Protein AF-A0A9D5H9V1-F1 (afdb_monomer)

Mean predicted aligned error: 14.22 Å

Foldseek 3Di:
DDCPVVVVPLAKDKDWDFQVADQDPVQKDADDCPVRVVVNVVVVVVCVVQQKDWQDEDFASFFAWPLDAARPIMTGNGTTMIIHPSNCVVQVDKHKYFFFPLPHRGTDIDIDRDDPDDDDDDDDDDQPCCVVDPVLVVQLVVLLPDDDPDDPVVSVVSSVVSSSVSVVVCCVPPVVVLVVVLVVLRVVLRVLVNVCVPDHGDPVSSVVNVVSSVVNVVSLVVVLCSLCVSLVNPDPPDDPSPSVVSVVSNVVVVVVPDPQWDQDPVRDIDRDPVVVVVSVVVVVVCVVPVDPPPPPVPPD

Radius of gyration: 27.94 Å; Cα contacts (8 Å, |Δi|>4): 315; chains: 1; bounding box: 57×56×87 Å

Organism: NCBI:txid325984

Structure (mmCIF, N/CA/C/O backbone):
data_AF-A0A9D5H9V1-F1
#
_entry.id   AF-A0A9D5H9V1-F1
#
loop_
_atom_site.group_PDB
_atom_site.id
_atom_site.type_symbol
_atom_site.label_atom_id
_atom_site.label_alt_id
_atom_site.label_comp_id
_atom_site.label_asym_id
_atom_site.label_entity_id
_atom_site.label_seq_id
_atom_site.pdbx_PDB_ins_code
_atom_site.Cartn_x
_atom_site.Cartn_y
_atom_site.Cartn_z
_atom_site.occupancy
_atom_site.B_iso_or_equiv
_atom_site.auth_seq_id
_atom_site.auth_comp_id
_atom_site.auth_asym_id
_atom_site.auth_atom_id
_atom_site.pdbx_PDB_model_num
ATOM 1 N N . MET A 1 1 ? -20.429 -16.191 10.089 1.00 57.22 1 MET A N 1
ATOM 2 C CA . MET A 1 1 ? -19.607 -16.980 9.150 1.00 57.22 1 MET A CA 1
ATOM 3 C C . MET A 1 1 ? -19.329 -18.294 9.842 1.00 57.22 1 MET A C 1
ATOM 5 O O . MET A 1 1 ? -18.869 -18.244 10.973 1.00 57.22 1 MET A O 1
ATOM 9 N N . ASP A 1 2 ? -19.684 -19.421 9.234 1.00 68.50 2 ASP A N 1
ATOM 10 C CA . ASP A 1 2 ? -19.394 -20.733 9.814 1.00 68.50 2 ASP A CA 1
ATOM 11 C C . ASP A 1 2 ? -17.975 -21.151 9.409 1.00 68.50 2 ASP A C 1
ATOM 13 O O . ASP A 1 2 ? -17.687 -21.329 8.223 1.00 68.50 2 ASP A O 1
ATOM 17 N N . LEU A 1 3 ? -17.071 -21.204 10.386 1.00 72.56 3 LEU A N 1
ATOM 18 C CA . LEU A 1 3 ? -15.664 -21.545 10.178 1.00 72.56 3 LEU A CA 1
ATOM 19 C C . LEU A 1 3 ? -15.374 -23.033 10.397 1.00 72.56 3 LEU A C 1
ATOM 21 O O . LEU A 1 3 ? -14.258 -23.469 10.109 1.00 72.56 3 LEU A O 1
ATOM 25 N N . GLN A 1 4 ? -16.363 -23.827 10.828 1.00 67.44 4 GLN A N 1
ATOM 26 C CA . GLN A 1 4 ? -16.185 -25.255 11.121 1.00 67.44 4 GLN A CA 1
ATOM 27 C C . GLN A 1 4 ? -15.756 -26.061 9.888 1.00 67.44 4 GLN A C 1
ATOM 29 O O . GLN A 1 4 ? -15.081 -27.082 9.994 1.00 67.44 4 GLN A O 1
ATOM 34 N N . ILE A 1 5 ? -16.091 -25.577 8.690 1.00 66.75 5 ILE A N 1
ATOM 35 C CA . ILE A 1 5 ? -15.646 -26.191 7.438 1.00 66.75 5 ILE A CA 1
ATOM 36 C C . ILE A 1 5 ? -14.125 -26.060 7.289 1.00 66.75 5 ILE A C 1
ATOM 38 O O . ILE A 1 5 ? -13.476 -27.009 6.865 1.00 66.75 5 ILE A O 1
ATOM 42 N N . PHE A 1 6 ? -13.531 -24.927 7.669 1.00 67.06 6 PHE A N 1
ATOM 43 C CA . PHE A 1 6 ? -12.096 -24.674 7.493 1.00 67.06 6 PHE A CA 1
ATOM 44 C C . PHE A 1 6 ? -11.230 -25.318 8.576 1.00 67.06 6 PHE A C 1
ATOM 46 O O . PHE A 1 6 ? -10.092 -25.688 8.288 1.00 67.06 6 PHE A O 1
ATOM 53 N N . SER A 1 7 ? -11.759 -25.498 9.790 1.00 63.00 7 SER A N 1
ATOM 54 C CA . SER A 1 7 ? -11.045 -26.195 10.867 1.00 63.00 7 SER A CA 1
ATOM 55 C C . SER A 1 7 ? -10.814 -27.678 10.559 1.00 63.00 7 SER A C 1
ATOM 57 O O . SER A 1 7 ? -9.835 -28.246 11.026 1.00 63.00 7 SER A O 1
ATOM 59 N N . SER A 1 8 ? -11.647 -28.290 9.710 1.00 65.12 8 SER A N 1
ATOM 60 C CA . SER A 1 8 ? -11.493 -29.695 9.307 1.00 65.12 8 SER A CA 1
ATOM 61 C C . SER A 1 8 ? -10.279 -29.982 8.410 1.00 65.12 8 SER A C 1
ATOM 63 O O . SER A 1 8 ? -9.899 -31.140 8.257 1.00 65.12 8 SER A O 1
ATOM 65 N N . PHE A 1 9 ? -9.668 -28.955 7.809 1.00 66.31 9 PHE A N 1
ATOM 66 C CA . PHE A 1 9 ? -8.628 -29.141 6.793 1.00 66.31 9 PHE A CA 1
ATOM 67 C C . PHE A 1 9 ? -7.188 -29.001 7.314 1.00 66.31 9 PHE A C 1
ATOM 69 O O . PHE A 1 9 ? -6.275 -29.211 6.523 1.00 66.31 9 PHE A O 1
ATOM 76 N N . GLU A 1 10 ? -6.959 -28.640 8.587 1.00 78.38 10 GLU A N 1
ATOM 77 C CA . GLU A 1 10 ? -5.612 -28.378 9.158 1.00 78.38 10 GLU A CA 1
ATOM 78 C C . GLU A 1 10 ? -4.717 -27.495 8.252 1.00 78.38 10 GLU A C 1
ATOM 80 O O . GLU A 1 10 ? -3.489 -27.602 8.219 1.00 78.38 10 GLU A O 1
ATOM 85 N N . LEU A 1 11 ? -5.330 -26.615 7.452 1.00 87.75 11 LEU A N 1
ATOM 86 C CA . LEU A 1 11 ? -4.614 -25.743 6.526 1.00 87.75 11 LEU A CA 1
ATOM 87 C C . LEU A 1 11 ? -4.356 -24.377 7.172 1.00 87.75 11 LEU A C 1
ATOM 89 O O . LEU A 1 11 ? -5.205 -23.867 7.895 1.00 87.75 11 LEU A O 1
ATOM 93 N N . PRO A 1 12 ? -3.228 -23.720 6.865 1.00 88.50 12 PRO A N 1
ATOM 94 C CA . PRO A 1 12 ? -2.974 -22.350 7.296 1.00 88.50 12 PRO A CA 1
ATOM 95 C C . PRO A 1 12 ? -3.877 -21.370 6.543 1.00 88.50 12 PRO A C 1
ATOM 97 O O . PRO A 1 12 ? -3.832 -21.308 5.308 1.00 88.50 12 PRO A O 1
ATOM 100 N N . TRP A 1 13 ? -4.646 -20.560 7.269 1.00 90.12 13 TRP A N 1
ATOM 101 C CA . TRP A 1 13 ? -5.566 -19.583 6.694 1.00 90.12 13 TRP A CA 1
ATOM 102 C C . TRP A 1 13 ? -5.646 -18.286 7.507 1.00 90.12 13 TRP A C 1
ATOM 104 O O . TRP A 1 13 ? -5.249 -18.209 8.667 1.00 90.12 13 TRP A O 1
ATOM 114 N N . VAL A 1 14 ? -6.152 -17.237 6.854 1.00 92.44 14 VAL A N 1
ATOM 115 C CA . VAL A 1 14 ? -6.457 -15.948 7.483 1.00 92.44 14 VAL A CA 1
ATOM 116 C C . VAL A 1 14 ? -7.848 -15.469 7.082 1.00 92.44 14 VAL A C 1
ATOM 118 O O . VAL A 1 14 ? -8.293 -15.725 5.963 1.00 92.44 14 VAL A O 1
ATOM 121 N N . ILE A 1 15 ? -8.504 -14.726 7.970 1.00 93.12 15 ILE A N 1
ATOM 122 C CA . ILE A 1 15 ? -9.679 -13.904 7.677 1.00 93.12 15 ILE A CA 1
ATOM 123 C C . ILE A 1 15 ? -9.231 -12.451 7.753 1.00 93.12 15 ILE A C 1
ATOM 125 O O . ILE A 1 15 ? -8.688 -12.012 8.764 1.00 93.12 15 ILE A O 1
ATOM 129 N N . LEU A 1 16 ? -9.448 -11.710 6.674 1.00 93.12 16 LEU A N 1
ATOM 130 C CA . LEU A 1 16 ? -9.063 -10.310 6.553 1.00 93.12 16 LEU A CA 1
ATOM 131 C C . LEU A 1 16 ? -10.270 -9.506 6.092 1.00 93.12 16 LEU A C 1
ATOM 133 O O . LEU A 1 16 ? -10.872 -9.842 5.072 1.00 93.12 16 LEU A O 1
ATOM 137 N N . GLY A 1 17 ? -10.584 -8.430 6.808 1.00 93.56 17 GLY A N 1
ATOM 138 C CA . GLY A 1 17 ? -11.624 -7.491 6.397 1.00 93.56 17 GLY A CA 1
ATOM 139 C C . GLY A 1 17 ? -12.237 -6.728 7.560 1.00 93.56 17 GLY A C 1
ATOM 140 O O . GLY A 1 17 ? -11.697 -6.738 8.667 1.00 93.56 17 GLY A O 1
ATOM 141 N N . ASP A 1 18 ? -13.371 -6.096 7.270 1.00 95.31 18 ASP A N 1
ATOM 142 C CA . ASP A 1 18 ? -14.194 -5.339 8.208 1.00 95.31 18 ASP A CA 1
ATOM 143 C C . ASP A 1 18 ? -15.116 -6.271 9.009 1.00 95.31 18 ASP A C 1
ATOM 145 O O . ASP A 1 18 ? -15.997 -6.934 8.454 1.00 95.31 18 ASP A O 1
ATOM 149 N N . PHE A 1 19 ? -14.932 -6.304 10.329 1.00 93.88 19 PHE A N 1
ATOM 150 C CA . PHE A 1 19 ? -15.774 -7.078 11.244 1.00 93.88 19 PHE A CA 1
ATOM 151 C C . PHE A 1 19 ? -16.889 -6.241 11.879 1.00 93.88 19 PHE A C 1
ATOM 153 O O . PHE A 1 19 ? -17.741 -6.792 12.578 1.00 93.88 19 PHE A O 1
ATOM 160 N N . ASN A 1 20 ? -16.890 -4.919 11.675 1.00 93.62 20 ASN A N 1
ATOM 161 C CA . ASN A 1 20 ? -17.789 -3.972 12.338 1.00 93.62 20 ASN A CA 1
ATOM 162 C C . ASN A 1 20 ? -17.839 -4.146 13.873 1.00 93.62 20 ASN A C 1
ATOM 164 O O . ASN A 1 20 ? -18.871 -3.915 14.518 1.00 93.62 20 ASN A O 1
ATOM 168 N N . ALA A 1 21 ? -16.715 -4.570 14.460 1.00 92.94 21 ALA A N 1
ATOM 169 C CA . ALA A 1 21 ? -16.561 -4.855 15.879 1.00 92.94 21 ALA A CA 1
ATOM 170 C C . ALA A 1 21 ? -15.142 -4.519 16.364 1.00 92.94 21 ALA A C 1
ATOM 172 O O . ALA A 1 21 ? -14.155 -4.724 15.653 1.00 92.94 21 ALA A O 1
ATOM 173 N N . ILE A 1 22 ? -15.066 -4.042 17.606 1.00 93.81 22 ILE A N 1
ATOM 174 C CA . ILE A 1 22 ? -13.822 -3.767 18.336 1.00 93.81 22 ILE A CA 1
ATOM 175 C C . ILE A 1 22 ? -13.643 -4.796 19.455 1.00 93.81 22 ILE A C 1
ATOM 177 O O . ILE A 1 22 ? -14.637 -5.305 19.975 1.00 93.81 22 ILE A O 1
ATOM 181 N N . LEU A 1 23 ? -12.410 -5.101 19.849 1.00 91.00 23 LEU A N 1
ATOM 182 C CA . LEU A 1 23 ? -12.115 -6.062 20.920 1.00 91.00 23 LEU A CA 1
ATOM 183 C C . LEU A 1 23 ? -12.214 -5.443 22.309 1.00 91.00 23 LEU A C 1
ATOM 185 O O . LEU A 1 23 ? -12.665 -6.103 23.245 1.00 91.00 23 LEU A O 1
ATOM 189 N N . ASN A 1 24 ? -11.805 -4.186 22.437 1.00 88.00 24 ASN A N 1
ATOM 190 C CA . ASN A 1 24 ? -11.723 -3.464 23.698 1.00 88.00 24 ASN A CA 1
ATOM 191 C C . ASN A 1 24 ? -11.976 -1.965 23.481 1.00 88.00 24 ASN A C 1
ATOM 193 O O . ASN A 1 24 ? -12.216 -1.517 22.357 1.00 88.00 24 ASN A O 1
ATOM 197 N N . CYS A 1 25 ? -12.000 -1.193 24.567 1.00 89.25 25 CYS A N 1
ATOM 198 C CA . CYS A 1 25 ? -12.296 0.235 24.494 1.00 89.25 25 CYS A CA 1
ATOM 199 C C . CYS A 1 25 ? -11.167 1.059 23.874 1.00 89.25 25 CYS A C 1
ATOM 201 O O . CYS A 1 25 ? -11.447 2.117 23.320 1.00 89.25 25 CYS A O 1
ATOM 203 N N . GLU A 1 26 ? -9.928 0.573 23.920 1.00 89.75 26 GLU A N 1
ATOM 204 C CA . GLU A 1 26 ? -8.752 1.228 23.343 1.00 89.75 26 GLU A CA 1
ATOM 205 C C . GLU A 1 26 ? -8.797 1.252 21.808 1.00 89.75 26 GLU A C 1
ATOM 207 O O . GLU A 1 26 ? -8.220 2.133 21.176 1.00 89.75 26 GLU A O 1
ATOM 212 N N . GLU A 1 27 ? -9.533 0.324 21.194 1.00 92.31 27 GLU A N 1
ATOM 213 C CA . GLU A 1 27 ? -9.789 0.286 19.752 1.00 92.31 27 GLU A CA 1
ATOM 214 C C . GLU A 1 27 ? -10.838 1.317 19.286 1.00 92.31 27 GLU A C 1
ATOM 216 O O . GLU A 1 27 ? -11.254 1.292 18.126 1.00 92.31 27 GLU A O 1
ATOM 221 N N . HIS A 1 28 ? -11.270 2.237 20.155 1.00 92.25 28 HIS A N 1
ATOM 222 C CA . HIS A 1 28 ? -12.249 3.276 19.846 1.00 92.25 28 HIS A CA 1
ATOM 223 C C . HIS A 1 28 ? -11.906 4.625 20.493 1.00 92.25 28 HIS A C 1
ATOM 225 O O . HIS A 1 28 ? -11.527 4.707 21.658 1.00 92.25 28 HIS A O 1
ATOM 231 N N . ARG A 1 29 ? -12.128 5.718 19.753 1.00 89.94 29 ARG A N 1
ATOM 232 C CA . ARG A 1 29 ? -11.950 7.091 20.246 1.00 89.94 29 ARG A CA 1
ATOM 233 C C . ARG A 1 29 ? -13.103 8.001 19.837 1.00 89.94 29 ARG A C 1
ATOM 235 O O . ARG A 1 29 ? -13.531 8.018 18.683 1.00 89.94 29 ARG A O 1
ATOM 242 N N . GLY A 1 30 ? -13.515 8.840 20.788 1.00 85.50 30 GLY A N 1
ATOM 243 C CA . GLY A 1 30 ? -14.613 9.797 20.657 1.00 85.50 30 GLY A CA 1
ATOM 244 C C . GLY A 1 30 ? -15.951 9.184 21.073 1.00 85.50 30 GLY A C 1
ATOM 245 O O . GLY A 1 30 ? -16.250 8.056 20.724 1.00 85.50 30 GLY A O 1
ATOM 246 N N . GLY A 1 31 ? -16.773 9.928 21.816 1.00 81.81 31 GLY A N 1
ATOM 247 C CA . GLY A 1 31 ? -18.038 9.475 22.426 1.00 81.81 31 GLY A CA 1
ATOM 248 C C . GLY A 1 31 ? -18.025 8.095 23.106 1.00 81.81 31 GLY A C 1
ATOM 249 O O . GLY A 1 31 ? -17.008 7.691 23.657 1.00 81.81 31 GLY A O 1
ATOM 250 N N . THR A 1 32 ? -19.176 7.410 23.172 1.00 80.88 32 THR A N 1
ATOM 251 C CA . THR A 1 32 ? -19.397 6.315 24.139 1.00 80.88 32 THR A CA 1
ATOM 252 C C . THR A 1 32 ? -19.074 4.918 23.596 1.00 80.88 32 THR A C 1
ATOM 254 O O . THR A 1 32 ? -19.479 4.548 22.494 1.00 80.88 32 THR A O 1
ATOM 257 N N . PHE A 1 33 ? -18.385 4.114 24.413 1.00 82.19 33 PHE A N 1
ATOM 258 C CA . PHE A 1 33 ? -18.068 2.706 24.130 1.00 82.19 33 PHE A CA 1
ATOM 259 C C . PHE A 1 33 ? -19.290 1.776 24.221 1.00 82.19 33 PHE A C 1
ATOM 261 O O . PHE A 1 33 ? -19.273 0.670 23.685 1.00 82.19 33 PHE A O 1
ATOM 268 N N . ASP A 1 34 ? -20.374 2.203 24.872 1.00 79.19 34 ASP A N 1
ATOM 269 C CA . ASP A 1 34 ? -21.525 1.329 25.136 1.00 79.19 34 ASP A CA 1
ATOM 270 C C . ASP A 1 34 ? -22.182 0.781 23.862 1.00 79.19 34 ASP A C 1
ATOM 272 O O . ASP A 1 34 ? -22.686 -0.340 23.870 1.00 79.19 34 ASP A O 1
ATOM 276 N N . ASN A 1 35 ? -22.061 1.498 22.740 1.00 77.25 35 ASN A N 1
ATOM 277 C CA . ASN A 1 35 ? -22.527 1.033 21.430 1.00 77.25 35 ASN A CA 1
ATOM 278 C C . ASN A 1 35 ? -21.769 -0.204 20.911 1.00 77.25 35 ASN A C 1
ATOM 280 O O . ASN A 1 35 ? -22.283 -0.925 20.055 1.00 77.25 35 ASN A O 1
ATOM 284 N N . TYR A 1 36 ? -20.560 -0.460 21.415 1.00 84.06 36 TYR A N 1
ATOM 285 C CA . TYR A 1 36 ? -19.715 -1.577 21.001 1.00 84.06 36 TYR A CA 1
ATOM 286 C C . TYR A 1 36 ? -19.710 -2.734 21.995 1.00 84.06 36 TYR A C 1
ATOM 288 O O . TYR A 1 36 ? -19.545 -3.873 21.575 1.00 84.06 36 TYR A O 1
ATOM 296 N N . ARG A 1 37 ? -19.961 -2.480 23.285 1.00 86.88 37 ARG A N 1
ATOM 297 C CA . ARG A 1 37 ? -19.793 -3.450 24.383 1.00 86.88 37 ARG A CA 1
ATOM 298 C C . ARG A 1 37 ? -20.362 -4.845 24.093 1.00 86.88 37 ARG A C 1
ATOM 300 O O . ARG A 1 37 ? -19.666 -5.842 24.272 1.00 86.88 37 ARG A O 1
ATOM 307 N N . ALA A 1 38 ? -21.615 -4.926 23.641 1.00 88.50 38 ALA A N 1
ATOM 308 C CA . ALA A 1 38 ? -22.260 -6.209 23.353 1.00 88.50 38 ALA A CA 1
ATOM 309 C C . ALA A 1 38 ? -21.622 -6.926 22.149 1.00 88.50 38 ALA A C 1
ATOM 311 O O . ALA A 1 38 ? -21.348 -8.123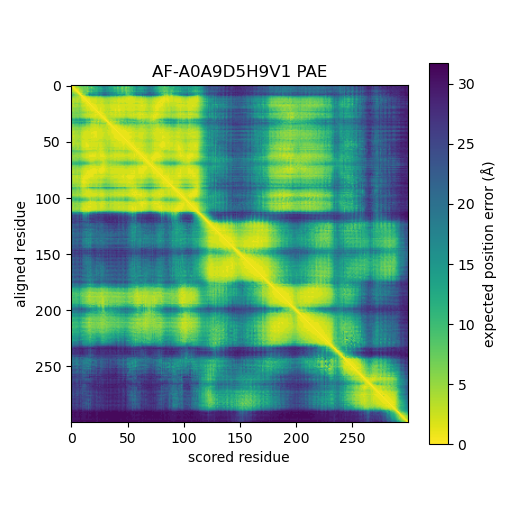 22.219 1.00 88.50 38 ALA A O 1
ATOM 312 N N . LYS A 1 39 ? -21.327 -6.188 21.069 1.00 89.69 39 LYS A N 1
ATOM 313 C CA . LYS A 1 39 ? -20.653 -6.728 19.877 1.00 89.69 39 LYS A CA 1
ATOM 314 C C . LYS A 1 39 ? -19.226 -7.172 20.190 1.00 89.69 39 LYS A C 1
ATOM 316 O O . LYS A 1 39 ? -18.818 -8.229 19.731 1.00 89.69 39 LYS A O 1
ATOM 321 N N . SER A 1 40 ? -18.499 -6.412 21.008 1.00 92.88 40 SER A N 1
ATOM 322 C CA . SER A 1 40 ? -17.149 -6.748 21.462 1.00 92.88 40 SER A CA 1
ATOM 323 C C . SER A 1 40 ? -17.119 -8.062 22.225 1.00 92.88 40 SER A C 1
ATOM 325 O O . SER A 1 40 ? -16.233 -8.877 21.992 1.00 92.88 40 SER A O 1
ATOM 327 N N . LYS A 1 41 ? -18.099 -8.306 23.104 1.00 93.44 41 LYS A N 1
ATOM 328 C CA . LYS A 1 41 ? -18.195 -9.574 23.834 1.00 93.44 41 LYS A CA 1
ATOM 329 C C . LYS A 1 41 ? -18.370 -10.759 22.878 1.00 93.44 41 LYS A C 1
ATOM 331 O O . LYS A 1 41 ? -17.545 -11.665 22.895 1.00 93.44 41 LYS A O 1
ATOM 336 N N . LEU A 1 42 ? -19.378 -10.696 22.005 1.00 94.00 42 LEU A N 1
ATOM 337 C CA . LEU A 1 42 ? -19.646 -11.744 21.011 1.00 94.00 42 LEU A CA 1
ATOM 338 C C . LEU A 1 42 ? -18.453 -11.971 20.078 1.00 94.00 42 LEU A C 1
ATOM 340 O O . LEU A 1 42 ? -18.168 -13.092 19.672 1.00 94.00 42 LEU A O 1
ATOM 344 N N . PHE A 1 43 ? -17.743 -10.900 19.733 1.00 94.88 43 PHE A N 1
ATOM 345 C CA . PHE A 1 43 ? -16.600 -10.992 18.845 1.00 94.88 43 PHE A CA 1
ATOM 346 C C . PHE A 1 43 ? -15.377 -11.632 19.515 1.00 94.88 43 PHE A C 1
ATOM 348 O O . PHE A 1 43 ? -14.711 -12.458 18.894 1.00 94.88 43 PHE A O 1
ATOM 355 N N . ASN A 1 44 ? -15.119 -11.327 20.791 1.00 94.12 44 ASN A N 1
ATOM 356 C CA . ASN A 1 44 ? -14.098 -12.027 21.575 1.00 94.12 44 ASN A CA 1
ATOM 357 C C . ASN A 1 44 ? -14.439 -13.518 21.742 1.00 94.12 44 ASN A C 1
ATOM 359 O O . ASN A 1 44 ? -13.559 -14.360 21.597 1.00 94.12 44 ASN A O 1
ATOM 363 N N . GLU A 1 45 ? -15.706 -13.852 22.007 1.00 95.00 45 GLU A N 1
ATOM 364 C CA . GLU A 1 45 ? -16.178 -15.245 22.078 1.00 95.00 45 GLU A CA 1
ATOM 365 C C . GLU A 1 45 ? -15.921 -15.976 20.753 1.00 95.00 45 GLU A C 1
ATOM 367 O O . GLU A 1 45 ? -15.258 -17.010 20.749 1.00 95.00 45 GLU A O 1
ATOM 372 N N . PHE A 1 46 ? -16.309 -15.379 19.622 1.00 93.00 46 PHE A N 1
ATOM 373 C CA . PHE A 1 46 ? -16.043 -15.921 18.288 1.00 93.00 46 PHE A CA 1
ATOM 374 C C . PHE A 1 46 ? -14.549 -16.177 18.028 1.00 93.00 46 PHE A C 1
ATOM 376 O O . PHE A 1 46 ? -14.189 -17.233 17.509 1.00 93.00 46 PHE A O 1
ATOM 383 N N . ILE A 1 47 ? -13.670 -15.235 18.378 1.00 91.38 47 ILE A N 1
ATOM 384 C CA . ILE A 1 47 ? -12.217 -15.395 18.202 1.00 91.38 47 ILE A CA 1
ATOM 385 C C . ILE A 1 47 ? -11.693 -16.563 19.039 1.00 91.38 47 ILE A C 1
ATOM 387 O O . ILE A 1 47 ? -10.940 -17.392 18.526 1.00 91.38 47 ILE A O 1
ATOM 391 N N . ASN A 1 48 ? -12.122 -16.652 20.298 1.00 89.75 48 ASN A N 1
ATOM 392 C CA . ASN A 1 48 ? -11.673 -17.684 21.226 1.00 89.75 48 ASN A CA 1
ATOM 393 C C . ASN A 1 48 ? -12.168 -19.079 20.821 1.00 89.75 48 ASN A C 1
ATOM 395 O O . ASN A 1 48 ? -11.379 -20.020 20.784 1.00 89.75 48 ASN A O 1
ATOM 399 N N . GLU A 1 49 ? -13.449 -19.212 20.470 1.00 91.19 49 GLU A N 1
ATOM 400 C CA . GLU A 1 49 ? -14.052 -20.482 20.041 1.00 91.19 49 GLU A CA 1
ATOM 401 C C . GLU A 1 49 ? -13.385 -21.046 18.782 1.00 91.19 49 GLU A C 1
ATOM 403 O O . GLU A 1 49 ? -13.248 -22.259 18.638 1.00 91.19 49 GLU A O 1
ATOM 408 N N . ASN A 1 50 ? -12.930 -20.165 17.889 1.00 87.94 50 ASN A N 1
ATOM 409 C CA . ASN A 1 50 ? -12.278 -20.542 16.637 1.00 87.94 50 ASN A CA 1
ATOM 410 C C . ASN A 1 50 ? -10.741 -20.542 16.726 1.00 87.94 50 ASN A C 1
ATOM 412 O O . ASN A 1 50 ? -10.085 -20.728 15.703 1.00 87.94 50 ASN A O 1
ATOM 416 N N . GLN A 1 51 ? -10.171 -20.343 17.924 1.00 87.94 51 GLN A N 1
ATOM 417 C CA . GLN A 1 51 ? -8.723 -20.317 18.184 1.00 87.94 51 GLN A CA 1
ATOM 418 C C . GLN A 1 51 ? -7.964 -19.382 17.231 1.00 87.94 51 GLN A C 1
ATOM 420 O O . GLN A 1 51 ? -6.941 -19.738 16.639 1.00 87.94 51 GLN A O 1
ATOM 425 N N . LEU A 1 52 ? -8.507 -18.178 17.055 1.00 90.31 52 LEU A N 1
ATOM 426 C CA . LEU A 1 52 ? -7.957 -17.180 16.153 1.00 90.31 52 LEU A CA 1
ATOM 427 C C . LEU A 1 52 ? -7.062 -16.198 16.884 1.00 90.31 52 LEU A C 1
ATOM 429 O O . LEU A 1 52 ? -7.310 -15.807 18.021 1.00 90.31 52 LEU A O 1
ATOM 433 N N . PHE A 1 53 ? -6.045 -15.742 16.171 1.00 87.50 53 PHE A N 1
ATOM 434 C CA . PHE A 1 53 ? -5.088 -14.771 16.664 1.00 87.50 53 PHE A CA 1
ATOM 435 C C . PHE A 1 53 ? -5.118 -13.532 15.774 1.00 87.50 53 PHE A C 1
ATOM 437 O O . PHE A 1 53 ? -5.024 -13.636 14.549 1.00 87.50 53 PHE A O 1
ATOM 444 N N . ASP A 1 54 ? -5.238 -12.353 16.386 1.00 90.44 54 ASP A N 1
ATOM 445 C CA . ASP A 1 54 ? -5.036 -11.079 15.692 1.00 90.44 54 ASP A CA 1
ATOM 446 C C . ASP A 1 54 ? -3.548 -10.943 15.342 1.00 90.44 54 ASP A C 1
ATOM 448 O O . ASP A 1 54 ? -2.683 -11.030 16.214 1.00 90.44 54 ASP A O 1
ATOM 452 N N . LEU A 1 55 ? -3.244 -10.738 14.058 1.00 88.56 55 LEU A N 1
ATOM 453 C CA . LEU A 1 55 ? -1.868 -10.600 13.567 1.00 88.56 55 LEU A CA 1
ATOM 454 C C . LEU A 1 55 ? -1.213 -9.257 13.935 1.00 88.56 55 LEU A C 1
ATOM 456 O O . LEU A 1 55 ? -0.098 -8.969 13.493 1.00 88.56 55 LEU A O 1
ATOM 460 N N . GLY A 1 56 ? -1.900 -8.412 14.705 1.00 86.00 56 GLY A N 1
ATOM 461 C CA . GLY A 1 56 ? -1.440 -7.074 15.044 1.00 86.00 56 GLY A CA 1
ATOM 462 C C . GLY A 1 56 ? -1.372 -6.180 13.810 1.00 86.00 56 GLY A C 1
ATOM 463 O O . GLY A 1 56 ? -1.974 -6.469 12.773 1.00 86.00 56 GLY A O 1
ATOM 464 N N . PHE A 1 57 ? -0.663 -5.058 13.915 1.00 88.06 57 PHE A N 1
ATOM 465 C CA . PHE A 1 57 ? -0.542 -4.096 12.822 1.00 88.06 57 PHE A CA 1
ATOM 466 C C . PHE A 1 57 ? 0.652 -3.152 12.987 1.00 88.06 57 PHE A C 1
ATOM 468 O O . PHE A 1 57 ? 1.165 -2.932 14.081 1.00 88.06 57 PHE A O 1
ATOM 475 N N . LEU A 1 58 ? 1.050 -2.554 11.866 1.00 79.56 58 LEU A N 1
ATOM 476 C CA . LEU A 1 58 ? 1.936 -1.402 11.762 1.00 79.56 58 LEU A CA 1
ATOM 477 C C . LEU A 1 58 ? 1.129 -0.201 11.258 1.00 79.56 58 LEU A C 1
ATOM 479 O O . LEU A 1 58 ? 0.387 -0.332 10.284 1.00 79.56 58 LEU A O 1
ATOM 483 N N . GLY A 1 59 ? 1.324 0.971 11.859 1.00 80.50 59 GLY A N 1
ATOM 484 C CA . GLY A 1 59 ? 0.639 2.207 11.468 1.00 80.50 59 GLY A CA 1
ATOM 485 C C . GLY A 1 59 ? -0.343 2.697 12.530 1.00 80.50 59 GLY A C 1
ATOM 486 O O . GLY A 1 59 ? -0.146 2.461 13.721 1.00 80.50 59 GLY A O 1
ATOM 487 N N . THR A 1 60 ? -1.375 3.417 12.095 1.00 83.88 60 THR A N 1
ATOM 488 C CA . THR A 1 60 ? -2.385 4.004 12.984 1.00 83.88 60 THR A CA 1
ATOM 489 C C . THR A 1 60 ? -3.220 2.911 13.665 1.00 83.88 60 THR A C 1
ATOM 491 O O . THR A 1 60 ? -3.536 1.906 13.032 1.00 83.88 60 THR A O 1
ATOM 494 N N . PRO A 1 61 ? -3.617 3.068 14.942 1.00 89.00 61 PRO A N 1
ATOM 495 C CA . PRO A 1 61 ? -4.393 2.044 15.648 1.00 89.00 61 PRO A CA 1
ATOM 496 C C . PRO A 1 61 ? -5.841 1.922 15.172 1.00 89.00 61 PRO A C 1
ATOM 498 O O . PRO A 1 61 ? -6.489 0.918 15.445 1.00 89.00 61 PRO A O 1
ATOM 501 N N . TYR A 1 62 ? -6.341 2.909 14.431 1.00 93.38 62 TYR A N 1
ATOM 502 C CA . TYR A 1 62 ? -7.708 2.944 13.929 1.00 93.38 62 TYR A CA 1
ATOM 503 C C . TYR A 1 62 ? -7.728 2.707 12.425 1.00 93.38 62 TYR A C 1
ATOM 505 O O . TYR A 1 62 ? -6.933 3.282 11.681 1.00 93.38 62 TYR A O 1
ATOM 513 N N . THR A 1 63 ? -8.674 1.887 11.986 1.00 94.44 63 THR A N 1
ATOM 514 C CA . THR A 1 63 ? -8.900 1.574 10.573 1.00 94.44 63 THR A CA 1
ATOM 515 C C . THR A 1 63 ? -10.130 2.271 10.023 1.00 94.44 63 THR A C 1
ATOM 517 O O . THR A 1 63 ? -10.320 2.269 8.821 1.00 94.44 63 THR A O 1
ATOM 520 N N . TRP A 1 64 ? -10.935 2.922 10.860 1.00 95.44 64 TRP A N 1
ATOM 521 C CA . TRP A 1 64 ? -12.120 3.653 10.439 1.00 95.44 64 TRP A CA 1
ATOM 522 C C . TRP A 1 64 ? -12.220 5.031 11.099 1.00 95.44 64 TRP A C 1
ATOM 524 O O . TRP A 1 64 ? -11.864 5.201 12.269 1.00 95.44 64 TRP A O 1
ATOM 534 N N . CYS A 1 65 ? -12.745 6.007 10.353 1.00 91.94 65 CYS A N 1
ATOM 535 C CA . CYS A 1 65 ? -13.088 7.338 10.846 1.00 91.94 65 CYS A CA 1
ATOM 536 C C . CYS A 1 65 ? -14.354 7.867 10.173 1.00 91.94 65 CYS A C 1
ATOM 538 O O . CYS A 1 65 ? -14.416 7.949 8.948 1.00 91.94 65 CYS A O 1
ATOM 540 N N . ASN A 1 66 ? -15.305 8.378 10.956 1.00 91.62 66 ASN A N 1
ATOM 541 C CA . ASN A 1 66 ? -16.538 8.968 10.418 1.00 91.62 66 ASN A CA 1
ATOM 542 C C . ASN A 1 66 ? -16.347 10.294 9.648 1.00 91.62 66 ASN A C 1
ATOM 544 O O . ASN A 1 66 ? -17.329 10.857 9.167 1.00 91.62 66 ASN A O 1
ATOM 548 N N . ASN A 1 67 ? -15.118 10.819 9.563 1.00 88.12 67 ASN A N 1
ATOM 549 C CA . ASN A 1 67 ? -14.755 12.075 8.891 1.00 88.12 67 ASN A CA 1
ATOM 550 C C . ASN A 1 67 ? -15.496 13.329 9.381 1.00 88.12 67 ASN A C 1
ATOM 552 O O . ASN A 1 67 ? -15.478 14.356 8.703 1.00 88.12 67 ASN A O 1
ATOM 556 N N . GLN A 1 68 ? -16.133 13.268 10.550 1.00 86.88 68 GLN A N 1
ATOM 557 C CA . GLN A 1 68 ? -16.749 14.440 11.162 1.00 86.88 68 GLN A CA 1
ATOM 558 C C . GLN A 1 68 ? -15.674 15.355 11.765 1.00 86.88 68 GLN A C 1
ATOM 560 O O . GLN A 1 68 ? -14.540 14.939 12.019 1.00 86.88 68 GLN A O 1
ATOM 565 N N . LEU A 1 69 ? -16.036 16.616 11.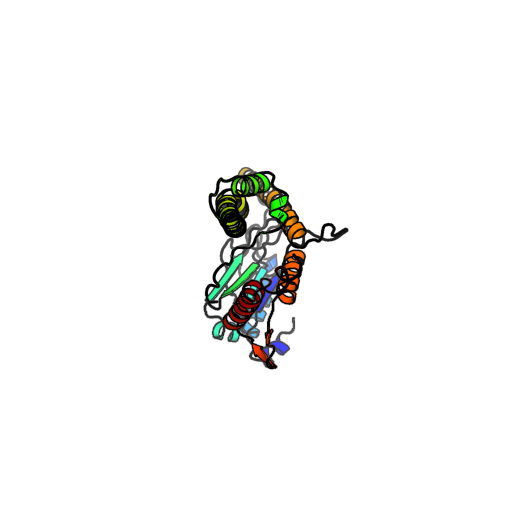993 1.00 82.75 69 LEU A N 1
ATOM 566 C CA . LEU A 1 69 ? -15.156 17.614 12.601 1.00 82.75 69 LEU A CA 1
ATOM 567 C C . LEU A 1 69 ? -15.386 17.707 14.116 1.00 82.75 69 LEU A C 1
ATOM 569 O O . LEU A 1 69 ? -16.456 17.359 14.626 1.00 82.75 69 LEU A O 1
ATOM 573 N N . GLY A 1 70 ? -14.384 18.204 14.840 1.00 79.94 70 GLY A N 1
ATOM 574 C CA . GLY A 1 70 ? -14.490 18.505 16.265 1.00 79.94 70 GLY A CA 1
ATOM 575 C C . GLY A 1 70 ? -14.825 17.291 17.128 1.00 79.94 70 GLY A C 1
ATOM 576 O O . GLY A 1 70 ? -14.412 16.162 16.865 1.00 79.94 70 GLY A O 1
ATOM 577 N N . LEU A 1 71 ? -15.627 17.533 18.166 1.00 82.75 71 LEU A N 1
ATOM 578 C CA . LEU A 1 71 ? -16.053 16.520 19.139 1.00 82.75 71 LEU A CA 1
ATOM 579 C C . LEU A 1 71 ? -16.953 15.424 18.539 1.00 82.75 71 LEU A C 1
ATOM 581 O O . LEU A 1 71 ? -17.141 14.373 19.153 1.00 82.75 71 LEU A O 1
ATOM 585 N N . ALA A 1 72 ? -17.509 15.646 17.343 1.00 86.38 72 ALA A N 1
ATOM 586 C CA . ALA A 1 72 ? -18.293 14.644 16.629 1.00 86.38 72 ALA A CA 1
ATOM 587 C C . ALA A 1 72 ? -17.415 13.607 15.907 1.00 86.38 72 ALA A C 1
ATOM 589 O O . ALA A 1 72 ? -17.937 12.586 15.446 1.00 86.38 72 ALA A O 1
ATOM 590 N N . ARG A 1 73 ? -16.097 13.838 15.805 1.00 87.81 73 ARG A N 1
ATOM 591 C CA . ARG A 1 73 ? -15.168 12.912 15.156 1.00 87.81 73 ARG A CA 1
ATOM 592 C C . ARG A 1 73 ? -15.015 11.628 15.963 1.00 87.81 73 ARG A C 1
ATOM 594 O O . ARG A 1 73 ? -14.825 11.653 17.179 1.00 87.81 73 ARG A O 1
ATOM 601 N N . ARG A 1 74 ? -15.108 10.497 15.269 1.00 90.31 74 ARG A N 1
ATOM 602 C CA . ARG A 1 74 ? -15.032 9.155 15.852 1.00 90.31 74 ARG A CA 1
ATOM 603 C C . ARG A 1 74 ? -14.040 8.310 15.087 1.00 90.31 74 ARG A C 1
ATOM 605 O O . ARG A 1 74 ? -14.036 8.349 13.859 1.00 90.31 74 ARG A O 1
ATOM 612 N N . TRP A 1 75 ? -13.279 7.518 15.827 1.00 93.06 75 TRP A N 1
ATOM 613 C CA . TRP A 1 75 ? -12.326 6.559 15.290 1.00 93.06 75 TRP A CA 1
ATOM 614 C C . TRP A 1 75 ? -12.588 5.182 15.878 1.00 93.06 75 TRP A C 1
ATOM 616 O O . TRP A 1 75 ? -12.946 5.069 17.053 1.00 93.06 75 TRP A O 1
ATOM 626 N N . ALA A 1 76 ? -12.404 4.144 15.071 1.00 94.75 76 ALA A N 1
ATOM 627 C CA . ALA A 1 76 ? -12.499 2.765 15.526 1.00 94.75 76 ALA A CA 1
ATOM 628 C C . ALA A 1 76 ? -11.562 1.850 14.728 1.00 94.75 76 ALA A C 1
ATOM 630 O O . ALA A 1 76 ? -11.224 2.143 13.580 1.00 94.75 76 ALA A O 1
ATOM 631 N N . ARG A 1 77 ? -11.148 0.729 15.320 1.00 95.19 77 ARG A N 1
ATOM 632 C CA . ARG A 1 77 ? -10.471 -0.365 14.611 1.00 95.19 77 ARG A CA 1
ATOM 633 C C . ARG A 1 77 ? -11.485 -1.444 14.230 1.00 95.19 77 ARG A C 1
ATOM 635 O O . ARG A 1 77 ? -11.762 -2.344 15.016 1.00 95.19 77 ARG A O 1
ATOM 642 N N . LEU A 1 78 ? -12.065 -1.330 13.039 1.00 95.69 78 LEU A N 1
ATOM 643 C CA . LEU A 1 78 ? -13.110 -2.244 12.555 1.00 95.69 78 LEU A CA 1
ATOM 644 C C . LEU A 1 78 ? -12.542 -3.347 11.653 1.00 95.69 78 LEU A C 1
ATOM 646 O O . LEU A 1 78 ? -12.957 -4.504 11.735 1.00 95.69 78 LEU A O 1
ATOM 650 N N . ASP A 1 79 ? -11.539 -2.998 10.851 1.00 96.75 79 ASP A N 1
ATOM 651 C CA . ASP A 1 79 ? -10.807 -3.927 9.996 1.00 96.75 79 ASP A CA 1
ATOM 652 C C . ASP A 1 79 ? -9.651 -4.620 10.732 1.00 96.75 79 ASP A C 1
ATOM 654 O O . ASP A 1 79 ? -8.862 -3.961 11.419 1.00 96.75 79 ASP A O 1
ATOM 658 N N . ARG A 1 80 ? -9.496 -5.940 10.548 1.00 94.31 80 ARG A N 1
ATOM 659 C CA . ARG A 1 80 ? -8.353 -6.703 11.089 1.00 94.31 80 ARG A CA 1
ATOM 660 C C . ARG A 1 80 ? -8.006 -7.949 10.278 1.00 94.31 80 ARG A C 1
ATOM 662 O O . ARG A 1 80 ? -8.734 -8.343 9.367 1.00 94.31 80 ARG A O 1
ATOM 669 N N . VAL A 1 81 ? -6.882 -8.566 10.644 1.00 94.06 81 VAL A N 1
ATOM 670 C CA . VAL A 1 81 ? -6.435 -9.859 10.119 1.00 94.06 81 VAL A CA 1
ATOM 671 C C . VAL A 1 81 ? -6.370 -10.862 11.262 1.00 94.06 81 VAL A C 1
ATOM 673 O O . VAL A 1 81 ? -5.585 -10.686 12.192 1.00 94.06 81 VAL A O 1
ATOM 676 N N . LEU A 1 82 ? -7.190 -11.903 11.175 1.00 93.94 82 LEU A N 1
ATOM 677 C CA . LEU A 1 82 ? -7.220 -13.020 12.111 1.00 93.94 82 LEU A CA 1
ATOM 678 C C . LEU A 1 82 ? -6.636 -14.260 11.438 1.00 93.94 82 LEU A C 1
ATOM 680 O O . LEU A 1 82 ? -6.978 -14.544 10.291 1.00 93.94 82 LEU A O 1
ATOM 684 N N . ALA A 1 83 ? -5.784 -15.002 12.132 1.00 91.31 83 ALA A N 1
ATOM 685 C CA . ALA A 1 83 ? -5.160 -16.220 11.624 1.00 91.31 83 ALA A CA 1
ATOM 686 C C . ALA A 1 83 ? -5.406 -17.401 12.560 1.00 91.31 83 ALA A C 1
ATOM 688 O O . ALA A 1 83 ? -5.489 -17.217 13.774 1.00 91.31 83 ALA A O 1
ATOM 689 N N . ASN A 1 84 ? -5.480 -18.606 11.999 1.00 90.25 84 ASN A N 1
ATOM 690 C CA . ASN A 1 84 ? -5.443 -19.832 12.792 1.00 90.25 84 ASN A CA 1
ATOM 691 C C . ASN A 1 84 ? -4.007 -20.201 13.195 1.00 90.25 84 ASN A C 1
ATOM 693 O O . ASN A 1 84 ? -3.028 -19.644 12.692 1.00 90.25 84 ASN A O 1
ATOM 697 N N . ASN A 1 85 ? -3.879 -21.175 14.093 1.00 86.00 85 ASN A N 1
ATOM 698 C CA . ASN A 1 85 ? -2.594 -21.618 14.628 1.00 86.00 85 ASN A CA 1
ATOM 699 C C . ASN A 1 85 ? -1.635 -22.147 13.538 1.00 86.00 85 ASN A C 1
ATOM 701 O O . ASN A 1 85 ? -0.444 -21.829 13.521 1.00 86.00 85 ASN A O 1
ATOM 705 N N . GLU A 1 86 ? -2.164 -22.889 12.565 1.00 87.25 86 GLU A N 1
ATOM 706 C CA . GLU A 1 86 ? -1.421 -23.501 11.458 1.00 87.25 86 GLU A CA 1
ATOM 707 C C . GLU A 1 86 ? -0.714 -22.444 10.598 1.00 87.25 86 GLU A C 1
ATOM 709 O O . GLU A 1 86 ? 0.358 -22.689 10.031 1.00 87.25 86 GLU A O 1
ATOM 714 N N . TRP A 1 87 ? -1.283 -21.239 10.515 1.00 87.19 87 TRP A N 1
ATOM 715 C CA . TRP A 1 87 ? -0.678 -20.129 9.794 1.00 87.19 87 TRP A CA 1
ATOM 716 C C . TRP A 1 87 ? 0.675 -19.723 10.387 1.00 87.19 87 TRP A C 1
ATOM 718 O O . TRP A 1 87 ? 1.636 -19.555 9.632 1.00 87.19 87 TRP A O 1
ATOM 728 N N . PHE A 1 88 ? 0.793 -19.664 11.716 1.00 77.75 88 PHE A N 1
ATOM 729 C CA . PHE A 1 88 ? 2.051 -19.334 12.398 1.00 77.75 88 PHE A CA 1
ATOM 730 C C . PHE A 1 88 ? 3.111 -20.419 12.222 1.00 77.75 88 PHE A C 1
ATOM 732 O O . PHE A 1 88 ? 4.299 -20.112 12.142 1.00 77.75 88 PHE A O 1
ATOM 739 N N . SER A 1 89 ? 2.694 -21.684 12.099 1.00 79.44 89 SER A N 1
ATOM 740 C CA . SER A 1 89 ? 3.618 -22.781 11.791 1.00 79.44 89 SER A CA 1
ATOM 741 C C . SER A 1 89 ? 4.226 -22.656 10.389 1.00 79.44 89 SER A C 1
ATOM 743 O O . SER A 1 89 ? 5.361 -23.076 10.171 1.00 79.44 89 SER A O 1
ATOM 745 N N . LYS A 1 90 ? 3.498 -22.067 9.429 1.00 81.06 90 LYS A N 1
ATOM 746 C CA . LYS A 1 90 ? 3.961 -21.922 8.039 1.00 81.06 90 LYS A CA 1
ATOM 747 C C . LYS A 1 90 ? 4.678 -20.603 7.759 1.00 81.06 90 LYS A C 1
ATOM 749 O O . LYS A 1 90 ? 5.627 -20.581 6.976 1.00 81.06 90 LYS A O 1
ATOM 754 N N . PHE A 1 91 ? 4.220 -19.505 8.352 1.00 78.12 91 PHE A N 1
ATOM 755 C CA . PHE A 1 91 ? 4.709 -18.160 8.064 1.00 78.12 91 PHE A CA 1
ATOM 756 C C . PHE A 1 91 ? 5.372 -17.556 9.303 1.00 78.12 91 PHE A C 1
ATOM 758 O O . PHE A 1 91 ? 4.745 -16.871 10.102 1.00 78.12 91 PHE A O 1
ATOM 765 N N . ASN A 1 92 ? 6.679 -17.778 9.435 1.00 72.25 92 ASN A N 1
ATOM 766 C CA . ASN A 1 92 ? 7.474 -17.270 10.558 1.00 72.25 92 ASN A CA 1
ATOM 767 C C . ASN A 1 92 ? 7.884 -15.792 10.419 1.00 72.25 92 ASN A C 1
ATOM 769 O O . ASN A 1 92 ? 8.429 -15.210 11.350 1.00 72.25 92 ASN A O 1
ATOM 773 N N . THR A 1 93 ? 7.683 -15.186 9.248 1.00 74.19 93 THR A N 1
ATOM 774 C CA . THR A 1 93 ? 7.980 -13.774 8.992 1.00 74.19 93 THR A CA 1
ATOM 775 C C . THR A 1 93 ? 6.840 -13.153 8.208 1.00 74.19 93 THR A C 1
ATOM 777 O O . THR A 1 93 ? 6.572 -13.501 7.053 1.00 74.19 93 THR A O 1
ATOM 780 N N . TYR A 1 94 ? 6.176 -12.198 8.842 1.00 81.69 94 TYR A N 1
ATOM 781 C CA . TYR A 1 94 ? 5.062 -11.477 8.262 1.00 81.69 94 TYR A CA 1
ATOM 782 C C . TYR A 1 94 ? 5.006 -10.050 8.794 1.00 81.69 94 TYR A C 1
ATOM 784 O O . TYR A 1 94 ? 5.605 -9.724 9.816 1.00 81.69 94 TYR A O 1
ATOM 792 N N . TYR A 1 95 ? 4.256 -9.206 8.098 1.00 80.88 95 TYR A N 1
ATOM 793 C CA . TYR A 1 95 ? 3.779 -7.950 8.654 1.00 80.88 95 TYR A CA 1
ATOM 794 C C . TYR A 1 95 ? 2.366 -7.666 8.152 1.00 80.88 95 TYR A C 1
ATOM 796 O O . TYR A 1 95 ? 2.013 -8.007 7.019 1.00 80.88 95 TYR A O 1
ATOM 804 N N . ASN A 1 96 ? 1.577 -7.020 9.001 1.00 84.81 96 ASN A N 1
ATOM 805 C CA . ASN A 1 96 ? 0.301 -6.421 8.644 1.00 84.81 96 ASN A CA 1
ATOM 806 C C . ASN A 1 96 ? 0.432 -4.903 8.800 1.00 84.81 96 ASN A C 1
ATOM 808 O O . ASN A 1 96 ? 0.894 -4.440 9.839 1.00 84.81 96 ASN A O 1
ATOM 812 N N . LYS A 1 97 ? 0.069 -4.122 7.783 1.00 86.94 97 LYS A N 1
ATOM 813 C CA . LYS A 1 97 ? 0.166 -2.656 7.808 1.00 86.94 97 LYS A CA 1
ATOM 814 C C . LYS A 1 97 ? -1.192 -2.024 7.525 1.00 86.94 97 LYS A C 1
ATOM 816 O O . LYS A 1 97 ? -1.834 -2.374 6.539 1.00 86.94 97 LYS A O 1
ATOM 821 N N . HIS A 1 98 ? -1.586 -1.057 8.348 1.00 89.38 98 HIS A N 1
ATOM 822 C CA . HIS A 1 98 ? -2.693 -0.154 8.050 1.00 89.38 98 HIS A CA 1
ATOM 823 C C . HIS A 1 98 ? -2.186 0.924 7.088 1.00 89.38 98 HIS A C 1
ATOM 825 O O . HIS A 1 98 ? -1.224 1.641 7.381 1.00 89.38 98 HIS A O 1
ATOM 831 N N . LEU A 1 99 ? -2.778 0.984 5.900 1.00 88.19 99 LEU A N 1
ATOM 832 C CA . LEU A 1 99 ? -2.461 1.990 4.893 1.00 88.19 99 LEU A CA 1
ATOM 833 C C . LEU A 1 99 ? -3.294 3.258 5.125 1.00 88.19 99 LEU A C 1
ATOM 835 O O . LEU A 1 99 ? -4.388 3.166 5.682 1.00 88.19 99 LEU A O 1
ATOM 839 N N . PRO A 1 100 ? -2.802 4.432 4.692 1.00 86.00 100 PRO A N 1
ATOM 840 C CA . PRO A 1 100 ? -3.503 5.685 4.928 1.00 86.00 100 PRO A CA 1
ATOM 841 C C . PRO A 1 100 ? -4.883 5.717 4.271 1.00 86.00 100 PRO A C 1
ATOM 843 O O . PRO A 1 100 ? -5.117 5.151 3.192 1.00 86.00 100 PRO A O 1
ATOM 846 N N . ARG A 1 101 ? -5.802 6.431 4.917 1.00 89.25 101 ARG A N 1
ATOM 847 C CA . ARG A 1 101 ? -7.232 6.436 4.619 1.00 89.25 101 ARG A CA 1
ATOM 848 C C . ARG A 1 101 ? -7.569 7.448 3.516 1.00 89.25 101 ARG A C 1
ATOM 850 O O . ARG A 1 101 ? -8.283 8.431 3.694 1.00 89.25 101 ARG A O 1
ATOM 857 N N . THR A 1 102 ? -7.008 7.198 2.337 1.00 79.12 102 THR A N 1
ATOM 858 C CA . THR A 1 102 ? -6.929 8.168 1.227 1.00 79.12 102 THR A CA 1
ATOM 859 C C . THR A 1 102 ? -8.193 8.282 0.373 1.00 79.12 102 THR A C 1
ATOM 861 O O . THR A 1 102 ? -8.436 9.334 -0.223 1.00 79.12 102 THR A O 1
ATOM 864 N N . ALA A 1 103 ? -9.002 7.220 0.306 1.00 78.19 103 ALA A N 1
ATOM 865 C CA . ALA A 1 103 ? -10.144 7.125 -0.612 1.00 78.19 103 ALA A CA 1
ATOM 866 C C . ALA A 1 103 ? -11.456 6.632 0.030 1.00 78.19 103 ALA A C 1
ATOM 868 O O . ALA A 1 103 ? -12.487 6.636 -0.639 1.00 78.19 103 ALA A O 1
ATOM 869 N N . SER A 1 104 ? -11.436 6.227 1.302 1.00 88.31 104 SER A N 1
ATOM 870 C CA . SER A 1 104 ? -12.608 5.752 2.051 1.00 88.31 104 SER A CA 1
ATOM 871 C C . SER A 1 104 ? -12.617 6.364 3.450 1.00 88.31 104 SER A C 1
ATOM 873 O O . SER A 1 104 ? -11.688 7.048 3.864 1.00 88.31 104 SER A O 1
ATOM 875 N N . ASP A 1 105 ? -13.667 6.117 4.209 1.00 89.94 105 ASP A N 1
ATOM 876 C CA . ASP A 1 105 ? -13.684 6.179 5.671 1.00 89.94 105 ASP A CA 1
ATOM 877 C C . ASP A 1 105 ? -13.017 4.966 6.349 1.00 89.94 105 ASP A C 1
ATOM 879 O O . ASP A 1 105 ? -12.828 5.006 7.561 1.00 89.94 105 ASP A O 1
ATOM 883 N N . HIS A 1 106 ? -12.577 3.964 5.577 1.00 94.31 106 HIS A N 1
ATOM 884 C CA . HIS A 1 106 ? -11.773 2.822 6.021 1.00 94.31 106 HIS A CA 1
ATOM 885 C C . HIS A 1 106 ? -10.331 2.848 5.476 1.00 94.31 106 HIS A C 1
ATOM 887 O O . HIS A 1 106 ? -10.076 3.242 4.333 1.00 94.31 106 HIS A O 1
ATOM 893 N N . SER A 1 107 ? -9.387 2.392 6.293 1.00 91.25 107 SER A N 1
ATOM 894 C CA . SER A 1 107 ? -7.974 2.202 5.979 1.00 91.25 107 SER A CA 1
ATOM 895 C C . SER A 1 107 ? -7.759 0.818 5.365 1.00 91.25 107 SER A C 1
ATOM 897 O O . SER A 1 107 ? -8.111 -0.187 5.985 1.00 91.25 107 SER A O 1
ATOM 899 N N . PRO A 1 108 ? -7.136 0.710 4.180 1.00 91.25 108 PRO A N 1
ATOM 900 C CA . PRO A 1 108 ? -6.799 -0.591 3.614 1.00 91.25 108 PRO A CA 1
ATOM 901 C C . PRO A 1 108 ? -5.786 -1.358 4.480 1.00 91.25 108 PRO A C 1
ATOM 903 O O . PRO A 1 108 ? -4.846 -0.772 5.020 1.00 91.25 108 PRO A O 1
ATOM 906 N N . LEU A 1 109 ? -5.923 -2.685 4.544 1.00 89.25 109 LEU A N 1
ATOM 907 C CA . LEU A 1 109 ? -4.974 -3.575 5.220 1.00 89.25 109 LEU A CA 1
ATOM 908 C C . LEU A 1 109 ? -4.004 -4.216 4.219 1.00 89.25 109 LEU A C 1
ATOM 910 O O . LEU A 1 109 ? -4.425 -4.807 3.223 1.00 89.25 109 LEU A O 1
ATOM 914 N N . LEU A 1 110 ? -2.701 -4.145 4.501 1.00 88.06 110 LEU A N 1
ATOM 915 C CA . LEU A 1 110 ? -1.647 -4.810 3.735 1.00 88.06 110 LEU A CA 1
ATOM 916 C C . LEU A 1 110 ? -1.007 -5.920 4.569 1.00 88.06 110 LEU A C 1
ATOM 918 O O . LEU A 1 110 ? -0.103 -5.666 5.365 1.00 88.06 110 LEU A O 1
ATOM 922 N N . LEU A 1 111 ? -1.435 -7.157 4.324 1.00 88.06 111 LEU A N 1
ATOM 923 C CA . LEU A 1 111 ? -0.777 -8.353 4.839 1.00 88.06 111 LEU A CA 1
ATOM 924 C C . LEU A 1 111 ? 0.290 -8.836 3.853 1.00 88.06 111 LEU A C 1
ATOM 926 O O . LEU A 1 111 ? -0.000 -9.113 2.688 1.00 88.06 111 LEU A O 1
ATOM 930 N N . SER A 1 112 ? 1.516 -9.004 4.338 1.00 84.25 112 SER A N 1
ATOM 931 C CA . SER A 1 112 ? 2.609 -9.616 3.588 1.00 84.25 112 SER A CA 1
ATOM 932 C C . SER A 1 112 ? 3.217 -10.752 4.393 1.00 84.25 112 SER A C 1
ATOM 934 O O . SER A 1 112 ? 3.833 -10.524 5.431 1.00 84.25 112 SER A O 1
ATOM 936 N N . ALA A 1 113 ? 3.104 -11.969 3.868 1.00 80.31 113 ALA A N 1
ATOM 937 C CA . ALA A 1 113 ? 3.820 -13.136 4.365 1.00 80.31 113 ALA A CA 1
ATOM 938 C C . ALA A 1 113 ? 5.062 -13.354 3.489 1.00 80.31 113 ALA A C 1
ATOM 940 O O . ALA A 1 113 ? 4.950 -13.634 2.291 1.00 80.31 113 ALA A O 1
ATOM 941 N N . VAL A 1 114 ? 6.253 -13.153 4.055 1.00 66.94 114 VAL A N 1
ATOM 942 C CA . VAL A 1 114 ? 7.503 -13.184 3.289 1.00 66.94 114 VAL A CA 1
ATOM 943 C C . VAL A 1 114 ? 8.094 -14.587 3.362 1.00 66.94 114 VAL A C 1
ATOM 945 O O . VAL A 1 114 ? 8.709 -14.962 4.351 1.00 66.94 114 VAL A O 1
ATOM 948 N N . HIS A 1 115 ? 7.985 -15.351 2.276 1.00 52.97 115 HIS A N 1
ATOM 949 C CA . HIS A 1 115 ? 9.008 -16.352 1.981 1.00 52.97 115 HIS A CA 1
ATOM 950 C C . HIS A 1 115 ? 10.176 -15.615 1.333 1.00 52.97 115 HIS A C 1
ATOM 952 O O . HIS A 1 115 ? 9.970 -14.919 0.337 1.00 52.97 115 HIS A O 1
ATOM 958 N N . PHE A 1 116 ? 11.388 -15.746 1.879 1.00 44.50 116 PHE A N 1
ATOM 959 C CA . PHE A 1 116 ? 12.601 -15.204 1.268 1.00 44.50 116 PHE A CA 1
ATOM 960 C C . PHE A 1 116 ? 12.715 -15.683 -0.187 1.00 44.50 116 PHE A C 1
ATOM 962 O O . PHE A 1 116 ? 13.181 -16.785 -0.465 1.00 44.50 116 PHE A O 1
ATOM 969 N N . SER A 1 117 ? 12.272 -14.867 -1.144 1.00 47.66 117 SER A N 1
ATOM 970 C CA . SER A 1 117 ? 12.519 -15.136 -2.553 1.00 47.66 117 SER A CA 1
ATOM 971 C C . SER A 1 117 ? 13.911 -14.621 -2.881 1.00 47.66 117 SER A C 1
ATOM 973 O O . SER A 1 117 ? 14.191 -13.430 -2.703 1.00 47.66 117 SER A O 1
ATOM 975 N N . GLN A 1 118 ? 14.769 -15.512 -3.377 1.00 40.84 118 GLN A N 1
ATOM 976 C CA . GLN A 1 118 ? 16.074 -15.156 -3.923 1.00 40.84 118 GLN A CA 1
ATOM 977 C C . GLN A 1 118 ? 15.936 -13.955 -4.864 1.00 40.84 118 GLN A C 1
ATOM 979 O O . GLN A 1 118 ? 15.058 -13.912 -5.733 1.00 40.84 118 GLN A O 1
ATOM 984 N N . HIS A 1 119 ? 16.788 -12.954 -4.655 1.00 39.44 119 HIS A N 1
ATOM 985 C CA . HIS A 1 119 ? 16.811 -11.745 -5.460 1.00 39.44 119 HIS A CA 1
ATOM 986 C C . HIS A 1 119 ? 17.066 -12.123 -6.920 1.00 39.44 119 HIS A C 1
ATOM 988 O O . HIS A 1 119 ? 18.160 -12.536 -7.292 1.00 39.44 119 HIS A O 1
ATOM 994 N N . LYS A 1 120 ? 16.046 -11.991 -7.772 1.00 50.47 120 LYS A N 1
ATOM 995 C CA . LYS A 1 120 ? 16.232 -12.142 -9.216 1.00 50.47 120 LYS A CA 1
ATOM 996 C C . LYS A 1 120 ? 17.014 -10.939 -9.727 1.00 50.47 120 LYS A C 1
ATOM 998 O O . LYS A 1 120 ? 16.627 -9.799 -9.465 1.00 50.47 120 LYS A O 1
ATOM 1003 N N . HIS A 1 121 ? 18.069 -11.182 -10.503 1.00 45.50 121 HIS A N 1
ATOM 1004 C CA . HIS A 1 121 ? 18.777 -10.117 -11.207 1.00 45.50 121 HIS A CA 1
ATOM 1005 C C . HIS A 1 121 ? 17.786 -9.277 -12.028 1.00 45.50 121 HIS A C 1
ATOM 1007 O O . HIS A 1 121 ? 17.041 -9.786 -12.871 1.00 45.50 121 HIS A O 1
ATOM 1013 N N . LYS A 1 122 ? 17.747 -7.969 -11.755 1.00 55.28 122 LYS A N 1
ATOM 1014 C CA . LYS A 1 122 ? 16.826 -7.035 -12.407 1.00 55.28 122 LYS A CA 1
ATOM 1015 C C . LYS A 1 122 ? 17.331 -6.747 -13.822 1.00 55.28 122 LYS A C 1
ATOM 1017 O O . LYS A 1 122 ? 18.218 -5.924 -14.023 1.00 55.28 122 LYS A O 1
ATOM 1022 N N . VAL A 1 123 ? 16.772 -7.438 -14.813 1.00 64.00 123 VAL A N 1
ATOM 1023 C CA . VAL A 1 123 ? 17.070 -7.178 -16.229 1.00 64.00 123 VAL A CA 1
ATOM 1024 C C . VAL A 1 123 ? 16.505 -5.810 -16.620 1.00 64.00 123 VAL A C 1
ATOM 1026 O O . VAL A 1 123 ? 15.367 -5.478 -16.275 1.00 64.00 123 VAL A O 1
ATOM 1029 N N . PHE A 1 124 ? 17.288 -5.008 -17.347 1.00 74.12 124 PHE A N 1
ATOM 1030 C CA . PHE A 1 124 ? 16.794 -3.753 -17.914 1.00 74.12 124 PHE A CA 1
ATOM 1031 C C . PHE A 1 124 ? 15.658 -4.040 -18.895 1.00 74.12 124 PHE A C 1
ATOM 1033 O O . PHE A 1 124 ? 15.811 -4.837 -19.819 1.00 74.12 124 PHE A O 1
ATOM 1040 N N . ARG A 1 125 ? 14.530 -3.361 -18.703 1.00 73.62 125 ARG A N 1
ATOM 1041 C CA . ARG A 1 125 ? 13.411 -3.365 -19.639 1.00 73.62 125 ARG A CA 1
ATOM 1042 C C . ARG A 1 125 ? 13.057 -1.926 -19.952 1.00 73.62 125 ARG A C 1
ATOM 1044 O O . ARG A 1 125 ? 12.900 -1.119 -19.037 1.00 73.62 125 ARG A O 1
ATOM 1051 N N . PHE A 1 126 ? 12.955 -1.639 -21.240 1.00 77.75 126 PHE A N 1
ATOM 1052 C CA . PHE A 1 126 ? 12.366 -0.403 -21.714 1.00 77.75 126 PHE A CA 1
ATOM 1053 C C . PHE A 1 126 ? 10.849 -0.506 -21.557 1.00 77.75 126 PHE A C 1
ATOM 1055 O O . PHE A 1 126 ? 10.248 -1.483 -22.009 1.00 77.75 126 PHE A O 1
ATOM 1062 N N . ASP A 1 127 ? 10.233 0.476 -20.908 1.00 73.50 127 ASP A N 1
ATOM 1063 C CA . ASP A 1 127 ? 8.782 0.524 -20.787 1.00 73.50 127 ASP A CA 1
ATOM 1064 C C . ASP A 1 127 ? 8.213 1.478 -21.840 1.00 73.50 127 ASP A C 1
ATOM 1066 O O . ASP A 1 127 ? 8.574 2.648 -21.876 1.00 73.50 127 ASP A O 1
ATOM 1070 N N . ASN A 1 128 ? 7.287 1.001 -22.676 1.00 69.31 128 ASN A N 1
ATOM 1071 C CA . ASN A 1 128 ? 6.781 1.774 -23.818 1.00 69.31 128 ASN A CA 1
ATOM 1072 C C . ASN A 1 128 ? 6.216 3.155 -23.456 1.00 69.31 128 ASN A C 1
ATOM 1074 O O . ASN A 1 128 ? 6.339 4.079 -24.251 1.00 69.31 128 ASN A O 1
ATOM 1078 N N . TYR A 1 129 ? 5.633 3.314 -22.265 1.00 70.62 129 TYR A N 1
ATOM 1079 C CA . TYR A 1 129 ? 5.096 4.605 -21.821 1.00 70.62 129 TYR A CA 1
ATOM 1080 C C . TYR A 1 129 ? 6.181 5.686 -21.663 1.00 70.62 129 TYR A C 1
ATOM 1082 O O . TYR A 1 129 ? 5.868 6.867 -21.576 1.00 70.62 129 TYR A O 1
ATOM 1090 N N . TRP A 1 130 ? 7.469 5.318 -21.645 1.00 80.38 130 TRP A N 1
ATOM 1091 C CA . TRP A 1 130 ? 8.558 6.293 -21.628 1.00 80.38 130 TRP A CA 1
ATOM 1092 C C . TRP A 1 130 ? 8.526 7.208 -22.856 1.00 80.38 130 TRP A C 1
ATOM 1094 O O . TRP A 1 130 ? 8.915 8.365 -22.736 1.00 80.38 130 TRP A O 1
ATOM 1104 N N . PHE A 1 131 ? 7.986 6.747 -23.992 1.00 78.81 131 PHE A N 1
ATOM 1105 C CA . PHE A 1 131 ? 7.814 7.566 -25.197 1.00 78.81 131 PHE A CA 1
ATOM 1106 C C . PHE A 1 131 ? 6.865 8.759 -25.025 1.00 78.81 131 PHE A C 1
ATOM 1108 O O . PHE A 1 131 ? 6.925 9.688 -25.825 1.00 78.81 131 PHE A O 1
ATOM 1115 N N . GLU A 1 132 ? 6.036 8.779 -23.985 1.00 72.44 132 GLU A N 1
ATOM 1116 C CA . GLU A 1 132 ? 5.168 9.924 -23.682 1.00 72.44 132 GLU A CA 1
ATOM 1117 C C . GLU A 1 132 ? 5.965 11.116 -23.123 1.00 72.44 132 GLU A C 1
ATOM 1119 O O . GLU A 1 132 ? 5.523 12.262 -23.173 1.00 72.44 132 GLU A O 1
ATOM 1124 N N . TYR A 1 133 ? 7.174 10.873 -22.607 1.00 78.50 133 TYR A N 1
ATOM 1125 C CA . TYR A 1 133 ? 8.035 11.921 -22.079 1.00 78.50 133 TYR A CA 1
ATOM 1126 C C . TYR A 1 133 ? 8.978 12.425 -23.171 1.00 78.50 133 TYR A C 1
ATOM 1128 O O . TYR A 1 133 ? 9.872 11.708 -23.622 1.00 78.50 133 TYR A O 1
ATOM 1136 N N . ASN A 1 134 ? 8.873 13.707 -23.535 1.00 81.75 134 ASN A N 1
ATOM 1137 C CA . ASN A 1 134 ? 9.812 14.335 -24.476 1.00 81.75 134 ASN A CA 1
ATOM 1138 C C . ASN A 1 134 ? 11.282 14.210 -24.014 1.00 81.75 134 ASN A C 1
ATOM 1140 O O . ASN A 1 134 ? 12.212 14.144 -24.815 1.00 81.75 134 ASN A O 1
ATOM 1144 N N . THR A 1 135 ? 11.515 14.132 -22.702 1.00 86.06 135 THR A N 1
ATOM 1145 C CA . THR A 1 135 ? 12.839 13.869 -22.126 1.00 86.06 135 THR A CA 1
ATOM 1146 C C . THR A 1 135 ? 13.381 12.487 -22.499 1.00 86.06 135 THR A C 1
ATOM 1148 O O . THR A 1 135 ? 14.570 12.387 -22.804 1.00 86.06 135 THR A O 1
ATOM 1151 N N . CYS A 1 136 ? 12.540 11.450 -22.594 1.00 86.94 136 CYS A N 1
ATOM 1152 C CA . CYS A 1 136 ? 12.948 10.131 -23.090 1.00 86.94 136 CYS A CA 1
ATOM 1153 C C . CYS A 1 136 ? 13.494 10.224 -24.519 1.00 86.94 136 CYS A C 1
ATOM 1155 O O . CYS A 1 136 ? 14.601 9.751 -24.782 1.00 86.94 136 CYS A O 1
ATOM 1157 N N . HIS A 1 137 ? 12.772 10.899 -25.422 1.00 88.81 137 HIS A N 1
ATOM 1158 C CA . HIS A 1 137 ? 13.216 11.113 -26.807 1.00 88.81 137 HIS A CA 1
ATOM 1159 C C . HIS A 1 137 ? 14.572 11.815 -26.870 1.00 88.81 137 HIS A C 1
ATOM 1161 O O . HIS A 1 137 ? 15.456 11.381 -27.606 1.00 88.81 137 HIS A O 1
ATOM 1167 N N . LYS A 1 138 ? 14.792 12.838 -26.034 1.00 92.06 138 LYS A N 1
ATOM 1168 C CA . LYS A 1 138 ? 16.093 13.524 -25.933 1.00 92.06 138 LYS A CA 1
ATOM 1169 C C . LYS A 1 138 ? 17.214 12.585 -25.485 1.00 92.06 138 LYS A C 1
ATOM 1171 O O . LYS A 1 138 ? 18.324 12.675 -26.008 1.00 92.06 138 LYS A O 1
ATOM 1176 N N . HIS A 1 139 ? 16.955 11.694 -24.529 1.00 92.69 139 HIS A N 1
ATOM 1177 C CA . HIS A 1 139 ? 17.951 10.730 -24.054 1.00 92.69 139 HIS A CA 1
ATOM 1178 C C . HIS A 1 139 ? 18.291 9.668 -25.104 1.00 92.69 139 HIS A C 1
ATOM 1180 O O . HIS A 1 139 ? 19.471 9.364 -25.279 1.00 92.69 139 HIS A O 1
ATOM 1186 N N . VAL A 1 140 ? 17.294 9.154 -25.831 1.00 92.31 140 VAL A N 1
ATOM 1187 C CA . VAL A 1 140 ? 17.519 8.246 -26.966 1.00 92.31 140 VAL A CA 1
ATOM 1188 C C . VAL A 1 140 ? 18.287 8.979 -28.067 1.00 92.31 140 VAL A C 1
ATOM 1190 O O . VAL A 1 140 ? 19.365 8.537 -28.449 1.00 92.31 140 VAL A O 1
ATOM 1193 N N . GLY A 1 141 ? 17.821 10.152 -28.500 1.00 92.25 141 GLY A N 1
ATOM 1194 C CA . GLY A 1 141 ? 18.484 10.949 -29.535 1.00 92.25 141 GLY A CA 1
ATOM 1195 C C . GLY A 1 141 ? 19.952 11.232 -29.210 1.00 92.25 141 GLY A C 1
ATOM 1196 O O . GLY A 1 141 ? 20.821 10.993 -30.039 1.00 92.25 141 GLY A O 1
ATOM 1197 N N . ARG A 1 142 ? 20.260 11.626 -27.968 1.00 92.38 142 ARG A N 1
ATOM 1198 C CA . ARG A 1 142 ? 21.642 11.831 -27.493 1.00 92.38 142 ARG A CA 1
ATOM 1199 C C . ARG A 1 142 ? 22.520 10.581 -27.558 1.00 92.38 142 ARG A C 1
ATOM 1201 O O . ARG A 1 142 ? 23.730 10.702 -27.737 1.00 92.38 142 ARG A O 1
ATOM 1208 N N . ALA A 1 143 ? 21.957 9.393 -27.351 1.00 92.19 143 ALA A N 1
ATOM 1209 C CA . ALA A 1 143 ? 22.719 8.154 -27.464 1.00 92.19 143 ALA A CA 1
ATOM 1210 C C . ALA A 1 143 ? 23.066 7.848 -28.931 1.00 92.19 143 ALA A C 1
ATOM 1212 O O . ALA A 1 143 ? 24.203 7.473 -29.222 1.00 92.19 143 ALA A O 1
ATOM 1213 N N . TRP A 1 144 ? 22.112 8.068 -29.837 1.00 91.94 144 TRP A N 1
ATOM 1214 C CA . TRP A 1 144 ? 22.220 7.734 -31.260 1.00 91.94 144 TRP A CA 1
ATOM 1215 C C . TRP A 1 144 ? 22.948 8.783 -32.108 1.00 91.94 144 TRP A C 1
ATOM 1217 O O . TRP A 1 144 ? 23.433 8.457 -33.183 1.00 91.94 144 TRP A O 1
ATOM 1227 N N . THR A 1 145 ? 23.099 10.019 -31.627 1.00 89.62 145 THR A N 1
ATOM 1228 C CA . THR A 1 145 ? 23.928 11.051 -32.283 1.00 89.62 145 THR A CA 1
ATOM 1229 C C . THR A 1 145 ? 25.379 11.059 -31.806 1.00 89.62 145 THR A C 1
ATOM 1231 O O . THR A 1 145 ? 26.163 11.932 -32.182 1.00 89.62 145 THR A O 1
ATOM 1234 N N . SER A 1 146 ? 25.764 10.109 -30.953 1.00 83.81 146 SER A N 1
ATOM 1235 C CA . SER A 1 146 ? 27.130 10.061 -30.450 1.00 83.81 146 SER A CA 1
ATOM 1236 C C . SER A 1 146 ? 28.106 9.528 -31.499 1.00 83.81 146 SER A C 1
ATOM 1238 O O . SER A 1 146 ? 27.803 8.589 -32.228 1.00 83.81 146 SER A O 1
ATOM 1240 N N . ARG A 1 147 ? 29.291 10.139 -31.593 1.00 82.31 147 ARG A N 1
ATOM 1241 C CA . ARG A 1 147 ? 30.316 9.707 -32.551 1.00 82.31 147 ARG A CA 1
ATOM 1242 C C . ARG A 1 147 ? 30.881 8.350 -32.138 1.00 82.31 147 ARG A C 1
ATOM 1244 O O . ARG A 1 147 ? 31.167 8.133 -30.961 1.00 82.31 147 ARG A O 1
ATOM 1251 N N . THR A 1 148 ? 31.067 7.469 -33.112 1.00 82.81 148 THR A N 1
ATOM 1252 C CA . THR A 1 148 ? 31.742 6.180 -32.951 1.00 82.81 148 THR A CA 1
ATOM 1253 C C . THR A 1 148 ? 32.567 5.892 -34.198 1.00 82.81 148 THR A C 1
ATOM 1255 O O . THR A 1 148 ? 32.127 6.193 -35.305 1.00 82.81 148 THR A O 1
ATOM 1258 N N . SER A 1 149 ? 33.757 5.326 -34.009 1.00 79.88 149 SER A N 1
ATOM 1259 C CA . SER A 1 149 ? 34.638 4.872 -35.095 1.00 79.88 149 SER A CA 1
ATOM 1260 C C . SER A 1 149 ? 34.519 3.362 -35.337 1.00 79.88 149 SER A C 1
ATOM 1262 O O . SER A 1 149 ? 35.357 2.775 -36.012 1.00 79.88 149 SER A O 1
ATOM 1264 N N . ALA A 1 150 ? 33.523 2.716 -34.724 1.00 82.06 150 ALA A N 1
ATOM 1265 C CA . ALA A 1 150 ? 33.303 1.281 -34.828 1.00 82.06 150 ALA A CA 1
ATOM 1266 C C . ALA A 1 150 ? 32.646 0.901 -36.166 1.00 82.06 150 ALA A C 1
ATOM 1268 O O . ALA A 1 150 ? 32.039 1.743 -36.831 1.00 82.06 150 ALA A O 1
ATOM 1269 N N . SER A 1 151 ? 32.711 -0.382 -36.536 1.00 84.69 151 SER A N 1
ATOM 1270 C CA . SER A 1 151 ? 31.974 -0.879 -37.703 1.00 84.69 151 SER A CA 1
ATOM 1271 C C . SER A 1 151 ? 30.462 -0.647 -37.537 1.00 84.69 151 SER A C 1
ATOM 1273 O O . SER A 1 151 ? 29.989 -0.542 -36.401 1.00 84.69 151 SER A O 1
ATOM 1275 N N . PRO A 1 152 ? 29.662 -0.603 -38.619 1.00 82.94 152 PRO A N 1
ATOM 1276 C CA . PRO A 1 152 ? 28.230 -0.299 -38.525 1.00 82.94 152 PRO A CA 1
ATOM 1277 C C . PRO A 1 152 ? 27.470 -1.144 -37.488 1.00 82.94 152 PRO A C 1
ATOM 1279 O O . PRO A 1 152 ? 26.678 -0.615 -36.710 1.00 82.94 152 PRO A O 1
ATOM 1282 N N . MET A 1 153 ? 27.762 -2.445 -37.396 1.00 80.19 153 MET A N 1
ATOM 1283 C CA . MET A 1 153 ? 27.103 -3.337 -36.434 1.00 80.19 153 MET A CA 1
ATOM 1284 C C . MET A 1 153 ? 27.551 -3.075 -34.986 1.00 80.19 153 MET A C 1
ATOM 1286 O O . MET A 1 153 ? 26.744 -3.072 -34.053 1.00 80.19 153 MET A O 1
ATOM 1290 N N . GLN A 1 154 ? 28.840 -2.795 -34.789 1.00 81.94 154 GLN A N 1
ATOM 1291 C CA . GLN A 1 154 ? 29.380 -2.419 -33.483 1.00 81.94 154 GLN A CA 1
ATOM 1292 C C . GLN A 1 154 ? 28.866 -1.042 -33.039 1.00 81.94 154 GLN A C 1
ATOM 1294 O O . GLN A 1 154 ? 28.604 -0.838 -31.854 1.00 81.94 154 GLN A O 1
ATOM 1299 N N . ALA A 1 155 ? 28.660 -0.119 -33.980 1.00 85.12 155 ALA A N 1
ATOM 1300 C CA . ALA A 1 155 ? 28.051 1.181 -33.740 1.00 85.12 155 ALA A CA 1
ATOM 1301 C C . ALA A 1 155 ? 26.610 1.038 -33.229 1.00 85.12 155 ALA A C 1
ATOM 1303 O O . ALA A 1 155 ? 26.270 1.627 -32.205 1.00 85.12 155 ALA A O 1
ATOM 1304 N N . VAL A 1 156 ? 25.791 0.188 -33.860 1.00 86.25 156 VAL A N 1
ATOM 1305 C CA . VAL A 1 156 ? 24.423 -0.103 -33.391 1.00 86.25 156 VAL A CA 1
ATOM 1306 C C . VAL A 1 156 ? 24.432 -0.671 -31.969 1.00 86.25 156 VAL A C 1
ATOM 1308 O O . VAL A 1 156 ? 23.715 -0.167 -31.101 1.00 86.25 156 VAL A O 1
ATOM 1311 N N . SER A 1 157 ? 25.282 -1.666 -31.692 1.00 86.31 157 SER A N 1
ATOM 1312 C CA . SER A 1 157 ? 25.422 -2.234 -30.342 1.00 86.31 157 SER A CA 1
ATOM 1313 C C . SER A 1 157 ? 25.834 -1.170 -29.313 1.00 86.31 157 SER A C 1
ATOM 1315 O O . SER A 1 157 ? 25.229 -1.056 -28.240 1.00 86.31 157 SER A O 1
ATOM 1317 N N . HIS A 1 158 ? 26.790 -0.307 -29.675 1.00 86.88 158 HIS A N 1
ATOM 1318 C CA . HIS A 1 158 ? 27.215 0.826 -28.855 1.00 86.88 158 HIS A CA 1
ATOM 1319 C C . HIS A 1 158 ? 26.051 1.783 -28.552 1.00 86.88 158 HIS A C 1
ATOM 1321 O O . HIS A 1 158 ? 25.838 2.151 -27.392 1.00 86.88 158 HIS A O 1
ATOM 1327 N N . PHE A 1 159 ? 25.255 2.160 -29.557 1.00 91.62 159 PHE A N 1
ATOM 1328 C CA . PHE A 1 159 ? 24.117 3.065 -29.379 1.00 91.62 159 PHE A CA 1
ATOM 1329 C C . PHE A 1 159 ? 23.015 2.460 -28.510 1.00 91.62 159 PHE A C 1
ATOM 1331 O O . PHE A 1 159 ? 22.462 3.159 -27.654 1.00 91.62 159 PHE A O 1
ATOM 1338 N N . ILE A 1 160 ? 22.735 1.162 -28.643 1.00 89.19 160 ILE A N 1
ATOM 1339 C CA . ILE A 1 160 ? 21.769 0.455 -27.791 1.00 89.19 160 ILE A CA 1
ATOM 1340 C C . ILE A 1 160 ? 22.253 0.429 -26.333 1.00 89.19 160 ILE A C 1
ATOM 1342 O O . ILE A 1 160 ? 21.499 0.790 -25.423 1.00 89.19 160 ILE A O 1
ATOM 1346 N N . ALA A 1 161 ? 23.519 0.075 -26.091 1.00 88.44 161 ALA A N 1
ATOM 1347 C CA . ALA A 1 161 ? 24.098 0.050 -24.745 1.00 88.44 161 ALA A CA 1
ATOM 1348 C C . ALA A 1 161 ? 24.091 1.442 -24.084 1.00 88.44 161 ALA A C 1
ATOM 1350 O O . ALA A 1 161 ? 23.774 1.599 -22.896 1.00 88.44 161 ALA A O 1
ATOM 1351 N N . LYS A 1 162 ? 24.378 2.482 -24.869 1.00 91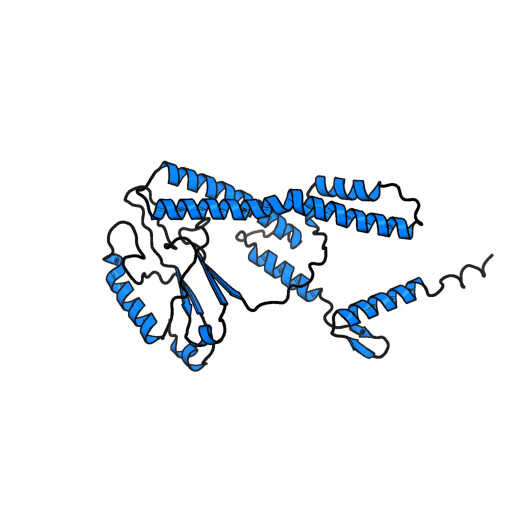.56 162 LYS A N 1
ATOM 1352 C CA . LYS A 1 162 ? 24.354 3.876 -24.420 1.00 91.56 162 LYS A CA 1
ATOM 1353 C C . LYS A 1 162 ? 22.938 4.368 -24.142 1.00 91.56 162 LYS A C 1
ATOM 1355 O O . LYS A 1 162 ? 22.711 4.997 -23.109 1.00 91.56 162 LYS A O 1
ATOM 1360 N N . THR A 1 163 ? 21.977 3.995 -24.988 1.00 92.69 163 THR A N 1
ATOM 1361 C CA . THR A 1 163 ? 20.545 4.255 -24.781 1.00 92.69 163 THR A CA 1
ATOM 1362 C C . THR A 1 163 ? 20.082 3.655 -23.458 1.00 92.69 163 THR A C 1
ATOM 1364 O O . THR A 1 163 ? 19.525 4.369 -22.625 1.00 92.69 163 THR A O 1
ATOM 1367 N N . LYS A 1 164 ? 20.396 2.377 -23.201 1.00 90.31 164 LYS A N 1
ATOM 1368 C CA . LYS A 1 164 ? 20.131 1.721 -21.910 1.00 90.31 164 LYS A CA 1
ATOM 1369 C C . LYS A 1 164 ? 20.711 2.526 -20.747 1.00 90.31 164 LYS A C 1
ATOM 1371 O O . LYS A 1 164 ? 20.007 2.804 -19.783 1.00 90.31 164 LYS A O 1
ATOM 1376 N N . THR A 1 165 ? 21.976 2.929 -20.841 1.00 90.81 165 THR A N 1
ATOM 1377 C CA . THR A 1 165 ? 22.660 3.669 -19.769 1.00 90.81 165 THR A CA 1
ATOM 1378 C C . THR A 1 165 ? 21.993 5.014 -19.482 1.00 90.81 165 THR A C 1
ATOM 1380 O O . THR A 1 165 ? 21.734 5.344 -18.323 1.00 90.81 165 THR A O 1
ATOM 1383 N N . TYR A 1 166 ? 21.686 5.790 -20.522 1.00 93.12 166 TYR A N 1
ATOM 1384 C CA . TYR A 1 166 ? 21.040 7.093 -20.372 1.00 93.12 166 TYR A CA 1
ATOM 1385 C C . TYR A 1 166 ? 19.623 6.967 -19.828 1.00 93.12 166 TYR A C 1
ATOM 1387 O O . TYR A 1 166 ? 19.269 7.711 -18.918 1.00 93.12 166 TYR A O 1
ATOM 1395 N N . LEU A 1 167 ? 18.848 5.994 -20.306 1.00 90.44 167 LEU A N 1
ATOM 1396 C CA . LEU A 1 167 ? 17.490 5.768 -19.823 1.00 90.44 167 LEU A CA 1
ATOM 1397 C C . LEU A 1 167 ? 17.452 5.214 -18.397 1.00 90.44 167 LEU A C 1
ATOM 1399 O O . LEU A 1 167 ? 16.571 5.597 -17.637 1.00 90.44 167 LEU A O 1
ATOM 1403 N N . CYS A 1 168 ? 18.410 4.376 -17.989 1.00 86.69 168 CYS A N 1
ATOM 1404 C CA . CYS A 1 168 ? 18.542 3.955 -16.591 1.00 86.69 168 CYS A CA 1
ATOM 1405 C C . CYS A 1 168 ? 18.788 5.152 -15.666 1.00 86.69 168 CYS A C 1
ATOM 1407 O O . CYS A 1 168 ? 18.120 5.280 -14.641 1.00 86.69 168 CYS A O 1
ATOM 1409 N N . LYS A 1 169 ? 19.723 6.037 -16.037 1.00 88.06 169 LYS A N 1
ATOM 1410 C CA . LYS A 1 169 ? 20.028 7.250 -15.264 1.00 88.06 169 LYS A CA 1
ATOM 1411 C C . LYS A 1 169 ? 18.834 8.200 -15.222 1.00 88.06 169 LYS A C 1
ATOM 1413 O O . LYS A 1 169 ? 18.471 8.667 -14.151 1.00 88.06 169 LYS A O 1
ATOM 1418 N N . TRP A 1 170 ? 18.206 8.434 -16.371 1.00 89.06 170 TRP A N 1
ATOM 1419 C CA . TRP A 1 170 ? 17.002 9.249 -16.492 1.00 89.06 170 TRP A CA 1
ATOM 1420 C C . TRP A 1 170 ? 15.857 8.700 -15.638 1.00 89.06 170 TRP A C 1
ATOM 1422 O O . TRP A 1 170 ? 15.312 9.426 -14.819 1.00 89.06 170 TRP A O 1
ATOM 1432 N N . LYS A 1 171 ? 15.554 7.400 -15.738 1.00 83.19 171 LYS A N 1
ATOM 1433 C CA . LYS A 1 171 ? 14.545 6.749 -14.897 1.00 83.19 171 LYS A CA 1
ATOM 1434 C C . LYS A 1 171 ? 14.844 6.967 -13.417 1.00 83.19 171 LYS A C 1
ATOM 1436 O O . LYS A 1 171 ? 13.957 7.388 -12.688 1.00 83.19 171 LYS A O 1
ATOM 1441 N N . SER A 1 172 ? 16.079 6.698 -12.993 1.00 80.38 172 SER A N 1
ATOM 1442 C CA . SER A 1 172 ? 16.477 6.842 -11.592 1.00 80.38 172 SER A CA 1
ATOM 1443 C C . SER A 1 172 ? 16.348 8.273 -11.080 1.00 80.38 172 SER A C 1
ATOM 1445 O O . SER A 1 172 ? 16.062 8.463 -9.907 1.00 80.38 172 SER A O 1
ATOM 1447 N N . LYS A 1 173 ? 16.604 9.263 -11.937 1.00 81.06 173 LYS A N 1
ATOM 1448 C CA . LYS A 1 173 ? 16.641 10.673 -11.552 1.00 81.06 173 LYS A CA 1
ATOM 1449 C C . LYS A 1 173 ? 15.287 11.367 -11.674 1.00 81.06 173 LYS A C 1
ATOM 1451 O O . LYS A 1 173 ? 14.995 12.229 -10.864 1.00 81.06 173 LYS A O 1
ATOM 1456 N N . ASP A 1 174 ? 14.485 11.006 -12.668 1.00 74.38 174 ASP A N 1
ATOM 1457 C CA . ASP A 1 174 ? 13.294 11.774 -13.042 1.00 74.38 174 ASP A CA 1
ATOM 1458 C C . ASP A 1 174 ? 11.994 10.977 -12.833 1.00 74.38 174 ASP A C 1
ATOM 1460 O O . ASP A 1 174 ? 10.943 11.572 -12.616 1.00 74.38 174 ASP A O 1
ATOM 1464 N N . LEU A 1 175 ? 12.036 9.636 -12.882 1.00 71.81 175 LEU A N 1
ATOM 1465 C CA . LEU A 1 175 ? 10.850 8.780 -12.710 1.00 71.81 175 LEU A CA 1
ATOM 1466 C C . LEU A 1 175 ? 10.776 8.103 -11.335 1.00 71.81 175 LEU A C 1
ATOM 1468 O O . LEU A 1 175 ? 9.673 7.909 -10.831 1.00 71.81 175 LEU A O 1
ATOM 1472 N N . THR A 1 176 ? 11.907 7.740 -10.726 1.00 70.44 176 THR A N 1
ATOM 1473 C CA . THR A 1 176 ? 11.932 7.189 -9.361 1.00 70.44 176 THR A CA 1
ATOM 1474 C C . THR A 1 176 ? 11.446 8.208 -8.328 1.00 70.44 176 THR A C 1
ATOM 1476 O O . THR A 1 176 ? 10.597 7.825 -7.526 1.00 70.44 176 THR A O 1
ATOM 1479 N N . PRO A 1 177 ? 11.822 9.505 -8.395 1.00 73.06 177 PRO A N 1
ATOM 1480 C CA . PRO A 1 177 ? 11.296 10.483 -7.445 1.00 73.06 177 PRO A CA 1
ATOM 1481 C C . PRO A 1 177 ? 9.778 10.630 -7.496 1.00 73.06 177 PRO A C 1
ATOM 1483 O O . PRO A 1 177 ? 9.169 10.983 -6.499 1.00 73.06 177 PRO A O 1
ATOM 1486 N N . PHE A 1 178 ? 9.140 10.344 -8.636 1.00 72.75 178 PHE A N 1
ATOM 1487 C CA . PHE A 1 178 ? 7.680 10.330 -8.720 1.00 72.75 178 PHE A CA 1
ATOM 1488 C C . PHE A 1 178 ? 7.064 9.175 -7.912 1.00 72.75 178 PHE A C 1
ATOM 1490 O O . PHE A 1 178 ? 6.082 9.387 -7.206 1.00 72.75 178 PHE A O 1
ATOM 1497 N N . GLU A 1 179 ? 7.634 7.968 -8.000 1.00 70.88 179 GLU A N 1
ATOM 1498 C CA . GLU A 1 179 ? 7.190 6.813 -7.202 1.00 70.88 179 GLU A CA 1
ATOM 1499 C C . GLU A 1 179 ? 7.478 7.043 -5.709 1.00 70.88 179 GLU A C 1
ATOM 1501 O O . GLU A 1 179 ? 6.606 6.808 -4.879 1.00 70.88 179 GLU A O 1
ATOM 1506 N N . GLU A 1 180 ? 8.646 7.600 -5.376 1.00 79.88 180 GLU A N 1
ATOM 1507 C CA . GLU A 1 180 ? 9.008 7.996 -4.008 1.00 79.88 180 GLU A CA 1
ATOM 1508 C C . GLU A 1 180 ? 8.098 9.103 -3.458 1.00 79.88 180 GLU A C 1
ATOM 1510 O O . GLU A 1 180 ? 7.792 9.107 -2.271 1.00 79.88 180 GLU A O 1
ATOM 1515 N N . ASN A 1 181 ? 7.610 10.018 -4.300 1.00 83.38 181 ASN A N 1
ATOM 1516 C CA . ASN A 1 181 ? 6.701 11.085 -3.879 1.00 83.38 181 ASN A CA 1
ATOM 1517 C C . ASN A 1 181 ? 5.323 10.546 -3.464 1.00 83.38 181 ASN A C 1
ATOM 1519 O O . ASN A 1 181 ? 4.712 11.110 -2.562 1.00 83.38 181 ASN A O 1
ATOM 1523 N N . ILE A 1 182 ? 4.836 9.457 -4.076 1.00 85.44 182 ILE A N 1
ATOM 1524 C CA . ILE A 1 182 ? 3.604 8.790 -3.614 1.00 85.44 182 ILE A CA 1
ATOM 1525 C C . ILE A 1 182 ? 3.826 8.248 -2.203 1.00 85.44 182 ILE A C 1
ATOM 1527 O O . ILE A 1 182 ? 3.074 8.603 -1.301 1.00 85.44 182 ILE A O 1
ATOM 1531 N N . THR A 1 183 ? 4.894 7.471 -2.003 1.00 85.69 183 THR A N 1
ATOM 1532 C CA . THR A 1 183 ? 5.239 6.895 -0.696 1.00 85.69 183 THR A CA 1
ATOM 1533 C C . THR A 1 183 ? 5.443 7.975 0.363 1.00 85.69 183 THR A C 1
ATOM 1535 O O . THR A 1 183 ? 4.927 7.862 1.468 1.00 85.69 183 THR A O 1
ATOM 1538 N N . LYS A 1 184 ? 6.139 9.063 0.020 1.00 88.31 184 LYS A N 1
ATOM 1539 C CA . LYS A 1 184 ? 6.384 10.176 0.938 1.00 88.31 184 LYS A CA 1
ATOM 1540 C C . LYS A 1 184 ? 5.085 10.852 1.375 1.00 88.31 184 LYS A C 1
ATOM 1542 O O . LYS A 1 184 ? 4.902 11.120 2.554 1.00 88.31 184 LYS A O 1
ATOM 1547 N N . VAL A 1 185 ? 4.170 11.104 0.436 1.00 89.81 185 VAL A N 1
ATOM 1548 C CA . VAL A 1 185 ? 2.857 11.674 0.768 1.00 89.81 185 VAL A CA 1
ATOM 1549 C C . VAL A 1 185 ? 2.040 10.701 1.624 1.00 89.81 185 VAL A C 1
ATOM 1551 O O . VAL A 1 185 ? 1.364 11.139 2.545 1.00 89.81 185 VAL A O 1
ATOM 1554 N N . GLU A 1 186 ? 2.115 9.393 1.370 1.00 89.44 186 GLU A N 1
ATOM 1555 C CA . GLU A 1 186 ? 1.470 8.381 2.221 1.00 89.44 186 GLU A CA 1
ATOM 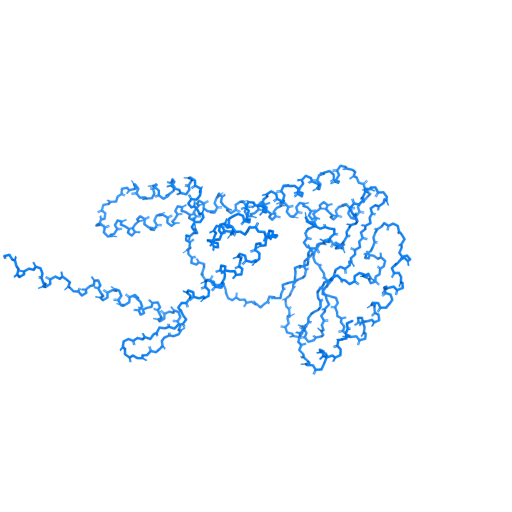1556 C C . GLU A 1 186 ? 2.030 8.378 3.650 1.00 89.44 186 GLU A C 1
ATOM 1558 O O . GLU A 1 186 ? 1.264 8.272 4.605 1.00 89.44 186 GLU A O 1
ATOM 1563 N N . GLU A 1 187 ? 3.345 8.527 3.814 1.00 89.81 187 GLU A N 1
ATOM 1564 C CA . GLU A 1 187 ? 3.993 8.638 5.125 1.00 89.81 187 GLU A CA 1
ATOM 1565 C C . GLU A 1 187 ? 3.590 9.919 5.865 1.00 89.81 187 GLU A C 1
ATOM 1567 O O . GLU A 1 187 ? 3.261 9.852 7.048 1.00 89.81 187 GLU A O 1
ATOM 1572 N N . GLU A 1 188 ? 3.553 11.064 5.174 1.00 90.88 188 GLU A N 1
ATOM 1573 C CA . GLU A 1 188 ? 3.076 12.342 5.728 1.00 90.88 188 GLU A CA 1
ATOM 1574 C C . GLU A 1 188 ? 1.612 12.232 6.195 1.00 90.88 188 GLU A C 1
ATOM 1576 O O . GLU A 1 188 ? 1.272 12.670 7.296 1.00 90.88 188 GLU A O 1
ATOM 1581 N N . ILE A 1 189 ? 0.749 11.584 5.400 1.00 90.69 189 ILE A N 1
ATOM 1582 C CA . ILE A 1 189 ? -0.649 11.329 5.774 1.00 90.69 189 ILE A CA 1
ATOM 1583 C C . ILE A 1 189 ? -0.718 10.453 7.025 1.00 90.69 189 ILE A C 1
ATOM 1585 O O . ILE A 1 189 ? -1.404 10.823 7.972 1.00 90.69 189 ILE A O 1
ATOM 1589 N N . LEU A 1 190 ? 0.009 9.332 7.064 1.00 88.56 190 LEU A N 1
ATOM 1590 C CA . LEU A 1 190 ? 0.006 8.428 8.220 1.00 88.56 190 LEU A CA 1
ATOM 1591 C C . LEU A 1 190 ? 0.448 9.133 9.509 1.00 88.56 190 LEU A C 1
ATOM 1593 O O . LEU A 1 190 ? -0.122 8.885 10.571 1.00 88.56 190 LEU A O 1
ATOM 1597 N N . GLN A 1 191 ? 1.455 10.007 9.431 1.00 88.56 191 GLN A N 1
ATOM 1598 C CA . GLN A 1 191 ? 1.931 10.779 10.581 1.00 88.56 191 GLN A CA 1
ATOM 1599 C C . GLN A 1 191 ? 0.855 11.734 11.103 1.00 88.56 191 GLN A C 1
ATOM 1601 O O . GLN A 1 191 ? 0.613 11.785 12.310 1.00 88.56 191 GLN A O 1
ATOM 1606 N N . LEU A 1 192 ? 0.182 12.460 10.210 1.00 87.69 192 LEU A N 1
ATOM 1607 C CA . LEU A 1 192 ? -0.873 13.394 10.598 1.00 87.69 192 LEU A CA 1
ATOM 1608 C C . LEU A 1 192 ? -2.151 12.683 11.055 1.00 87.69 192 LEU A C 1
ATOM 1610 O O . LEU A 1 192 ? -2.771 13.131 12.013 1.00 87.69 192 LEU A O 1
ATOM 1614 N N . GLU A 1 193 ? -2.521 11.557 10.442 1.00 86.94 193 GLU A N 1
ATOM 1615 C CA . GLU A 1 193 ? -3.613 10.699 10.919 1.00 86.94 193 GLU A CA 1
ATOM 1616 C C . GLU A 1 193 ? -3.314 10.173 12.330 1.00 86.94 193 GLU A C 1
ATOM 1618 O O . GLU A 1 193 ? -4.179 10.217 13.205 1.00 86.94 193 GLU A O 1
ATOM 1623 N N . ALA A 1 194 ? -2.081 9.723 12.590 1.00 85.00 194 ALA A N 1
ATOM 1624 C CA . ALA A 1 194 ? -1.663 9.293 13.921 1.00 85.00 194 ALA A CA 1
ATOM 1625 C C . ALA A 1 194 ? -1.751 10.446 14.935 1.00 85.00 194 ALA A C 1
ATOM 1627 O O . ALA A 1 194 ? -2.283 10.261 16.034 1.00 85.00 194 ALA A O 1
ATOM 1628 N N . LEU A 1 195 ? -1.299 11.643 14.553 1.00 84.69 195 LEU A N 1
ATOM 1629 C CA . LEU A 1 195 ? -1.354 12.841 15.389 1.00 84.69 195 LEU A CA 1
ATOM 1630 C C . LEU A 1 195 ? -2.800 13.243 15.713 1.00 84.69 195 LEU A C 1
ATOM 1632 O O . LEU A 1 195 ? -3.147 13.430 16.876 1.00 84.69 195 LEU A O 1
ATOM 1636 N N . GLU A 1 196 ? -3.669 13.292 14.706 1.00 82.06 196 GLU A N 1
ATOM 1637 C CA . GLU A 1 196 ? -5.095 13.605 14.854 1.00 82.06 196 GLU A CA 1
ATOM 1638 C C . GLU A 1 196 ? -5.828 12.554 15.705 1.00 82.06 196 GLU A C 1
ATOM 1640 O O . GLU A 1 196 ? -6.757 12.866 16.451 1.00 82.06 196 GLU A O 1
ATOM 1645 N N . SER A 1 197 ? -5.384 11.298 15.634 1.00 77.31 197 SER A N 1
ATOM 1646 C CA . SER A 1 197 ? -5.934 10.201 16.427 1.00 77.31 197 SER A CA 1
ATOM 1647 C C . SER A 1 197 ? -5.435 10.157 17.876 1.00 77.31 197 SER A C 1
ATOM 1649 O O . SER A 1 197 ? -5.972 9.381 18.670 1.00 77.31 197 SER A O 1
ATOM 1651 N N . THR A 1 198 ? -4.423 10.958 18.234 1.00 76.88 198 THR A N 1
ATOM 1652 C CA . THR A 1 198 ? -3.795 10.992 19.568 1.00 76.88 198 THR A CA 1
ATOM 1653 C C . THR A 1 198 ? -4.033 12.313 20.304 1.00 76.88 198 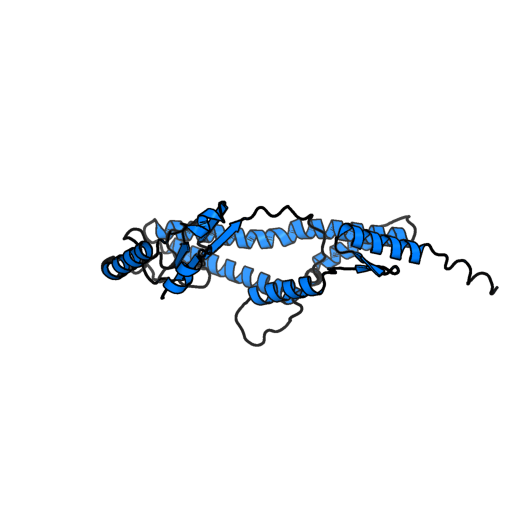THR A C 1
ATOM 1655 O O . THR A 1 198 ? -4.388 12.276 21.484 1.00 76.88 198 THR A O 1
ATOM 1658 N N . LEU A 1 199 ? -3.969 13.459 19.623 1.00 71.75 199 LEU A N 1
ATOM 1659 C CA . LEU A 1 199 ? -4.143 14.800 20.200 1.00 71.75 199 LEU A CA 1
ATOM 1660 C C . LEU A 1 199 ? -5.589 15.326 20.143 1.00 71.75 199 LEU A C 1
ATOM 1662 O O . LEU A 1 199 ? -6.469 14.732 19.516 1.00 71.75 199 LEU A O 1
ATOM 1666 N N . GLU A 1 200 ? -5.853 16.436 20.839 1.00 68.69 200 GLU A N 1
ATOM 1667 C CA . GLU A 1 200 ? -7.109 17.174 20.678 1.00 68.69 200 GLU A CA 1
ATOM 1668 C C . GLU A 1 200 ? -7.279 17.628 19.226 1.00 68.69 200 GLU A C 1
ATOM 1670 O O . GLU A 1 200 ? -6.320 17.977 18.535 1.00 68.69 200 GLU A O 1
ATOM 1675 N N . TYR A 1 201 ? -8.524 17.573 18.759 1.00 67.31 201 TYR A N 1
ATOM 1676 C CA . TYR A 1 201 ? -8.876 17.922 17.393 1.00 67.31 201 TYR A CA 1
ATOM 1677 C C . TYR A 1 201 ? -8.403 19.343 17.043 1.00 67.31 201 TYR A C 1
ATOM 1679 O O . TYR A 1 201 ? -8.646 20.287 17.793 1.00 67.31 201 TYR A O 1
ATOM 1687 N N . SER A 1 202 ? -7.787 19.490 15.868 1.00 77.00 202 SER A N 1
ATOM 1688 C CA . SER A 1 202 ? -7.352 20.772 15.316 1.00 77.00 202 SER A CA 1
ATOM 1689 C C . SER A 1 202 ? -7.860 20.924 13.886 1.00 77.00 202 SER A C 1
ATOM 1691 O O . SER A 1 202 ? -7.549 20.104 13.015 1.00 77.00 202 SER A O 1
ATOM 1693 N N . ASP A 1 203 ? -8.600 22.006 13.626 1.00 75.44 203 ASP A N 1
ATOM 1694 C CA . ASP A 1 203 ? -9.080 22.348 12.281 1.00 75.44 203 ASP A CA 1
ATOM 1695 C C . ASP A 1 203 ? -7.921 22.488 11.282 1.00 75.44 203 ASP A C 1
ATOM 1697 O O . ASP A 1 203 ? -8.046 22.096 10.121 1.00 75.44 203 ASP A O 1
ATOM 1701 N N . LEU A 1 204 ? -6.763 22.980 11.738 1.00 81.31 204 LEU A N 1
ATOM 1702 C CA . LEU A 1 204 ? -5.572 23.138 10.901 1.00 81.31 204 LEU A CA 1
ATOM 1703 C C . LEU A 1 204 ? -5.038 21.785 10.411 1.00 81.31 204 LEU A C 1
ATOM 1705 O O . LEU A 1 204 ? -4.772 21.631 9.220 1.00 81.31 204 LEU A O 1
ATOM 1709 N N . THR A 1 205 ? -4.955 20.788 11.297 1.00 80.56 205 THR A N 1
ATOM 1710 C CA . THR A 1 205 ? -4.503 19.429 10.953 1.00 80.56 205 THR A CA 1
ATOM 1711 C C . THR A 1 205 ? -5.460 18.756 9.968 1.00 80.56 205 THR A C 1
ATOM 1713 O O . THR A 1 205 ? -5.025 18.120 9.009 1.00 80.56 205 THR A O 1
ATOM 1716 N N . SER A 1 206 ? -6.772 18.940 10.149 1.00 78.94 206 SER A N 1
ATOM 1717 C CA . SER A 1 206 ? -7.785 18.422 9.222 1.00 78.94 206 SER A CA 1
ATOM 1718 C C . SER A 1 206 ? -7.695 19.061 7.824 1.00 78.94 206 SER A C 1
ATOM 1720 O O . SER A 1 206 ? -7.830 18.359 6.817 1.00 78.94 206 SER A O 1
ATOM 1722 N N . ILE A 1 207 ? -7.430 20.371 7.734 1.00 83.69 207 ILE A N 1
ATOM 1723 C CA . ILE A 1 207 ? -7.216 21.070 6.453 1.00 83.69 207 ILE A CA 1
ATOM 1724 C C . ILE A 1 207 ? -5.942 20.564 5.762 1.00 83.69 207 ILE A C 1
ATOM 1726 O O . ILE A 1 207 ? -5.959 20.297 4.557 1.00 83.69 207 ILE A O 1
ATOM 1730 N N . GLU A 1 208 ? -4.855 20.393 6.514 1.00 88.12 208 GLU A N 1
ATOM 1731 C CA . GLU A 1 208 ? -3.585 19.880 5.997 1.00 88.12 208 GLU A CA 1
ATOM 1732 C C . GLU A 1 208 ? -3.729 18.451 5.451 1.00 88.12 208 GLU A C 1
ATOM 1734 O O . GLU A 1 208 ? -3.365 18.189 4.299 1.00 88.12 208 GLU A O 1
ATOM 1739 N N . LEU A 1 209 ? -4.377 17.558 6.211 1.00 86.19 209 LEU A N 1
ATOM 1740 C CA . LEU A 1 209 ? -4.721 16.204 5.764 1.00 86.19 209 LEU A CA 1
ATOM 1741 C C . LEU A 1 209 ? -5.526 16.228 4.463 1.00 86.19 209 LEU A C 1
ATOM 1743 O O . LEU A 1 209 ? -5.222 15.488 3.526 1.00 86.19 209 LEU A O 1
ATOM 1747 N N . ARG A 1 210 ? -6.522 17.118 4.354 1.00 84.69 210 ARG A N 1
ATOM 1748 C CA . ARG A 1 210 ? -7.310 17.268 3.122 1.00 84.69 210 ARG A CA 1
ATOM 1749 C C . ARG A 1 210 ? -6.443 17.682 1.932 1.00 84.69 210 ARG A C 1
ATOM 1751 O O . ARG A 1 210 ? -6.640 17.168 0.828 1.00 84.69 210 ARG A O 1
ATOM 1758 N N . GLY A 1 211 ? -5.479 18.576 2.148 1.00 87.50 211 GLY A N 1
ATOM 1759 C CA . GLY A 1 211 ? -4.490 18.969 1.145 1.00 87.50 211 GLY A CA 1
ATOM 1760 C C . GLY A 1 211 ? -3.636 17.790 0.671 1.00 87.50 211 GLY A C 1
ATOM 1761 O O . GLY A 1 211 ? -3.481 17.582 -0.537 1.00 87.50 211 GLY A O 1
ATOM 1762 N N . LEU A 1 212 ? -3.146 16.974 1.605 1.00 90.31 212 LEU A N 1
ATOM 1763 C CA . LEU A 1 212 ? -2.349 15.789 1.290 1.00 90.31 212 LEU A CA 1
ATOM 1764 C C . LEU A 1 212 ? -3.155 14.707 0.568 1.00 90.31 212 LEU A C 1
ATOM 1766 O O . LEU A 1 212 ? -2.662 14.164 -0.420 1.00 90.31 212 LEU A O 1
ATOM 1770 N N . TYR A 1 213 ? -4.409 14.452 0.957 1.00 87.75 213 TYR A N 1
ATOM 1771 C CA . TYR A 1 213 ? -5.286 13.529 0.225 1.00 87.75 213 TYR A CA 1
ATOM 1772 C C . TYR A 1 213 ? -5.489 13.968 -1.228 1.00 87.75 213 TYR A C 1
ATOM 1774 O O . TYR A 1 213 ? -5.416 13.152 -2.147 1.00 87.75 213 TYR A O 1
ATOM 1782 N N . ASN A 1 214 ? -5.697 15.265 -1.472 1.00 85.50 214 ASN A N 1
ATOM 1783 C CA . ASN A 1 214 ? -5.831 15.791 -2.832 1.00 85.50 214 ASN A CA 1
ATOM 1784 C C . ASN A 1 214 ? -4.540 15.603 -3.645 1.00 85.50 214 ASN A C 1
ATOM 1786 O O . ASN A 1 214 ? -4.588 15.200 -4.813 1.00 85.50 214 ASN A O 1
ATOM 1790 N N . LYS A 1 215 ? -3.381 15.855 -3.025 1.00 86.75 215 LYS A N 1
ATOM 1791 C CA . LYS A 1 215 ? -2.065 15.629 -3.638 1.00 86.75 215 LYS A CA 1
ATOM 1792 C C . LYS A 1 215 ? -1.859 14.149 -3.972 1.00 86.75 215 LYS A C 1
ATOM 1794 O O . LYS A 1 215 ? -1.483 13.835 -5.102 1.00 86.75 215 LYS A O 1
ATOM 1799 N N . HIS A 1 216 ? -2.158 13.249 -3.037 1.00 88.62 216 HIS A N 1
ATOM 1800 C CA . HIS A 1 216 ? -2.061 11.798 -3.219 1.00 88.62 216 HIS A CA 1
ATOM 1801 C C . HIS A 1 216 ? -2.950 11.305 -4.363 1.00 88.62 216 HIS A C 1
ATOM 1803 O O . HIS A 1 216 ? -2.458 10.661 -5.289 1.00 88.62 216 HIS A O 1
ATOM 1809 N N . ASN A 1 217 ? -4.220 11.715 -4.387 1.00 82.88 217 ASN A N 1
ATOM 1810 C CA . ASN A 1 217 ? -5.162 11.359 -5.450 1.00 82.88 217 ASN A CA 1
ATOM 1811 C C . ASN A 1 217 ? -4.696 11.834 -6.836 1.00 82.88 217 ASN A C 1
ATOM 1813 O O . ASN A 1 217 ? -4.820 11.107 -7.827 1.00 82.88 217 ASN A O 1
ATOM 1817 N N . SER A 1 218 ? -4.107 13.030 -6.920 1.00 79.88 218 SER A N 1
ATOM 1818 C CA . SER A 1 218 ? -3.512 13.536 -8.163 1.00 79.88 218 SER A CA 1
ATOM 1819 C C . SER A 1 218 ? -2.350 12.654 -8.642 1.00 79.88 218 SER A C 1
ATOM 1821 O O . SER A 1 218 ? -2.295 12.274 -9.817 1.00 79.88 218 SER A O 1
ATOM 1823 N N . LEU A 1 219 ? -1.455 12.253 -7.731 1.00 83.06 219 LEU A N 1
ATOM 1824 C CA . LEU A 1 219 ? -0.338 11.359 -8.046 1.00 83.06 219 LEU A CA 1
ATOM 1825 C C . LEU A 1 219 ? -0.821 9.956 -8.452 1.00 83.06 219 LEU A C 1
ATOM 1827 O O . LEU A 1 219 ? -0.344 9.405 -9.448 1.00 83.06 219 LEU A O 1
ATOM 1831 N N . LEU A 1 220 ? -1.815 9.390 -7.760 1.00 80.56 220 LEU A N 1
ATOM 1832 C CA . LEU A 1 220 ? -2.406 8.096 -8.118 1.00 80.56 220 LEU A CA 1
ATOM 1833 C C . LEU A 1 220 ? -3.074 8.117 -9.492 1.00 80.56 220 LEU A C 1
ATOM 1835 O O . LEU A 1 220 ? -2.959 7.147 -10.247 1.00 80.56 220 LEU A O 1
ATOM 1839 N N . LYS A 1 221 ? -3.726 9.224 -9.860 1.00 76.81 221 LYS A N 1
ATOM 1840 C CA . LYS A 1 221 ? -4.298 9.399 -11.199 1.00 76.81 221 LYS A CA 1
ATOM 1841 C C . LYS A 1 221 ? -3.212 9.342 -12.273 1.00 76.81 221 LYS A C 1
ATOM 1843 O O . LYS A 1 221 ? -3.360 8.614 -13.255 1.00 76.81 221 LYS A O 1
ATOM 1848 N N . GLN A 1 222 ? -2.094 10.040 -12.066 1.00 73.88 222 GLN A N 1
ATOM 1849 C CA . GLN A 1 222 ? -0.945 9.990 -12.976 1.00 73.88 222 GLN A CA 1
ATOM 1850 C C . GLN A 1 222 ? -0.342 8.577 -13.058 1.00 73.88 222 GLN A C 1
ATOM 1852 O O . GLN A 1 222 ? -0.070 8.077 -14.152 1.00 73.88 222 GLN A O 1
ATOM 1857 N N . ASN A 1 223 ? -0.205 7.888 -11.922 1.00 79.00 223 ASN A N 1
ATOM 1858 C CA . ASN A 1 223 ? 0.301 6.516 -11.884 1.00 79.00 223 ASN A CA 1
ATOM 1859 C C . ASN A 1 223 ? -0.643 5.532 -12.601 1.00 79.00 223 ASN A C 1
ATOM 1861 O O . ASN A 1 223 ? -0.195 4.663 -13.347 1.00 79.00 223 ASN A O 1
ATOM 1865 N N . THR A 1 224 ? -1.957 5.695 -12.440 1.00 73.81 224 THR A N 1
ATOM 1866 C CA . THR A 1 224 ? -2.971 4.869 -13.113 1.00 73.81 224 THR A CA 1
ATOM 1867 C C . THR A 1 224 ? -2.902 5.029 -14.628 1.00 73.81 224 THR A C 1
ATOM 1869 O O . THR A 1 224 ? -2.914 4.029 -15.345 1.00 73.81 224 THR A O 1
ATOM 1872 N N . LEU A 1 225 ? -2.749 6.262 -15.127 1.00 68.62 225 LEU A N 1
ATOM 1873 C CA . LEU A 1 225 ? -2.554 6.526 -16.557 1.00 68.62 225 LEU A CA 1
ATOM 1874 C C . LEU A 1 225 ? -1.302 5.818 -17.096 1.00 68.62 225 LEU A C 1
ATOM 1876 O O . LEU A 1 225 ? -1.371 5.133 -18.118 1.00 68.62 225 LEU A O 1
ATOM 1880 N N . LYS A 1 226 ? -0.187 5.890 -16.361 1.00 72.88 226 LYS A N 1
ATOM 1881 C CA . LYS A 1 226 ? 1.041 5.143 -16.673 1.00 72.88 226 LYS A CA 1
ATOM 1882 C C . LYS A 1 226 ? 0.792 3.628 -16.747 1.00 72.88 226 LYS A C 1
ATOM 1884 O O . LYS A 1 226 ? 1.273 2.972 -17.674 1.00 72.88 226 LYS A O 1
ATOM 1889 N N . TRP A 1 227 ? 0.039 3.042 -15.813 1.00 66.75 227 TRP A N 1
ATOM 1890 C CA . TRP A 1 227 ? -0.274 1.604 -15.834 1.00 66.75 227 TRP A CA 1
ATOM 1891 C C . TRP A 1 227 ? -1.225 1.199 -16.962 1.00 66.75 227 TRP A C 1
ATOM 1893 O O . TRP A 1 227 ? -0.998 0.165 -17.595 1.00 66.75 227 TRP A O 1
ATOM 1903 N N . ALA A 1 228 ? -2.226 2.020 -17.276 1.00 66.19 228 ALA A N 1
ATOM 1904 C CA . ALA A 1 228 ? -3.121 1.801 -18.411 1.00 66.19 228 ALA A CA 1
ATOM 1905 C C . ALA A 1 228 ? -2.351 1.796 -19.747 1.00 66.19 228 ALA A C 1
ATOM 1907 O O . ALA A 1 228 ? -2.522 0.890 -20.570 1.00 66.19 228 ALA A O 1
ATOM 1908 N N . GLN A 1 229 ? -1.411 2.734 -19.923 1.00 66.62 229 GLN A N 1
ATOM 1909 C CA . GLN A 1 229 ? -0.502 2.769 -21.076 1.00 66.62 229 GLN A CA 1
ATOM 1910 C C . GLN A 1 229 ? 0.363 1.503 -21.162 1.00 66.62 229 GLN A C 1
ATOM 1912 O O . GLN A 1 229 ? 0.454 0.881 -22.223 1.00 66.62 229 GLN A O 1
ATOM 1917 N N . ARG A 1 230 ? 0.954 1.055 -20.042 1.00 65.94 230 ARG A N 1
ATOM 1918 C CA . ARG A 1 230 ? 1.730 -0.203 -19.985 1.00 65.94 230 ARG A CA 1
ATOM 1919 C C . ARG A 1 230 ? 0.893 -1.426 -20.356 1.00 65.94 230 ARG A C 1
ATOM 1921 O O . ARG A 1 230 ? 1.409 -2.345 -20.991 1.00 65.94 230 ARG A O 1
ATOM 1928 N N . ALA A 1 231 ? -0.381 -1.439 -19.977 1.00 61.50 231 ALA A N 1
ATOM 1929 C CA . ALA A 1 231 ? -1.309 -2.507 -20.326 1.00 61.50 231 ALA A CA 1
ATOM 1930 C C . ALA A 1 231 ? -1.739 -2.480 -21.808 1.00 61.50 231 ALA A C 1
ATOM 1932 O O . ALA A 1 231 ? -2.335 -3.453 -22.265 1.00 61.50 231 ALA A O 1
ATOM 1933 N N . LYS A 1 232 ? -1.412 -1.419 -22.570 1.00 65.75 232 LYS A N 1
ATOM 1934 C CA . LYS A 1 232 ? -1.909 -1.155 -23.937 1.00 65.75 232 LYS A CA 1
ATOM 1935 C C . LYS A 1 232 ? -3.443 -1.163 -24.027 1.00 65.75 232 LYS A C 1
ATOM 1937 O O . LYS A 1 232 ? -4.007 -1.535 -25.052 1.00 65.75 232 LYS A O 1
ATOM 1942 N N . LEU A 1 233 ? -4.115 -0.754 -22.953 1.00 62.88 233 LEU A N 1
ATOM 1943 C CA . LEU A 1 233 ? -5.569 -0.646 -22.875 1.00 62.88 233 LEU A CA 1
ATOM 1944 C C . LEU A 1 233 ? -5.915 0.831 -22.685 1.00 62.88 233 LEU A C 1
ATOM 1946 O O . LEU A 1 233 ? -5.865 1.351 -21.576 1.00 62.88 233 LEU A O 1
ATOM 1950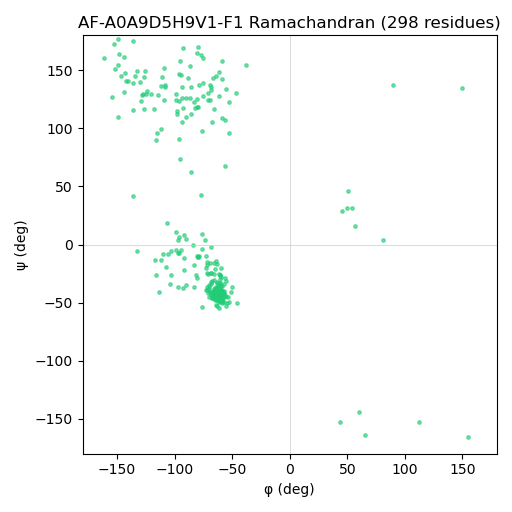 N N . LEU A 1 234 ? -6.217 1.521 -23.789 1.00 52.75 234 LEU A N 1
ATOM 1951 C CA . LEU A 1 234 ? -6.438 2.975 -23.801 1.00 52.75 234 LEU A CA 1
ATOM 1952 C C . LEU A 1 234 ? -7.836 3.407 -23.332 1.00 52.75 234 LEU A C 1
ATOM 1954 O O . LEU A 1 234 ? -8.057 4.594 -23.119 1.00 52.75 234 LEU A O 1
ATOM 1958 N N . ARG A 1 235 ? -8.787 2.487 -23.142 1.00 49.09 235 ARG A N 1
ATOM 1959 C CA . ARG A 1 235 ? -10.136 2.822 -22.669 1.00 49.09 235 ARG A CA 1
ATOM 1960 C C . ARG A 1 235 ? -10.729 1.687 -21.843 1.00 49.09 235 ARG A C 1
ATOM 1962 O O . ARG A 1 235 ? -11.134 0.672 -22.398 1.00 49.09 235 ARG A O 1
ATOM 1969 N N . ILE A 1 236 ? -10.868 1.905 -20.539 1.00 48.47 236 ILE A N 1
ATOM 1970 C CA . ILE A 1 236 ? -11.996 1.336 -19.800 1.00 48.47 236 ILE A CA 1
ATOM 1971 C C . ILE A 1 236 ? -13.090 2.397 -19.897 1.00 48.47 236 ILE A C 1
ATOM 1973 O O . ILE A 1 236 ? -12.930 3.504 -19.391 1.00 48.47 236 ILE A O 1
ATOM 1977 N N . LYS A 1 237 ? -14.142 2.107 -20.670 1.00 48.19 237 LYS A N 1
ATOM 1978 C CA . LYS A 1 237 ? -15.209 3.075 -20.967 1.00 48.19 237 LYS A CA 1
ATOM 1979 C C . LYS A 1 237 ? -16.078 3.348 -19.732 1.00 48.19 237 LYS A C 1
ATOM 1981 O O . LYS A 1 237 ? -16.597 4.446 -19.623 1.00 48.19 237 LYS A O 1
ATOM 1986 N N . HIS A 1 238 ? -16.153 2.401 -18.795 1.00 46.72 238 HIS A N 1
ATOM 1987 C CA . HIS A 1 238 ? -16.785 2.540 -17.482 1.00 46.72 238 HIS A CA 1
ATOM 1988 C C . HIS A 1 238 ? -16.142 1.542 -16.510 1.00 46.72 238 HIS A C 1
ATOM 1990 O O . HIS A 1 238 ? -16.054 0.358 -16.832 1.00 46.72 238 HIS A O 1
ATOM 1996 N N . GLY A 1 239 ? -15.671 2.006 -15.355 1.00 41.56 239 GLY A N 1
ATOM 1997 C CA . GLY A 1 239 ? -15.153 1.151 -14.285 1.00 41.56 239 GLY A CA 1
ATOM 1998 C C . GLY A 1 239 ? -14.062 1.855 -13.491 1.00 41.56 239 GLY A C 1
ATOM 1999 O O . GLY A 1 239 ? -13.202 2.493 -14.097 1.00 41.56 239 GLY A O 1
ATOM 2000 N N . ASP A 1 240 ? -14.140 1.756 -12.163 1.00 47.59 240 ASP A N 1
ATOM 2001 C CA . ASP A 1 240 ? -13.219 2.338 -11.180 1.00 47.59 240 ASP A CA 1
ATOM 2002 C C . ASP A 1 240 ? -11.747 2.297 -11.595 1.00 47.59 240 ASP A C 1
ATOM 2004 O O . ASP A 1 240 ? -11.330 1.413 -12.346 1.00 47.59 240 ASP A O 1
ATOM 2008 N N . TYR A 1 241 ? -10.956 3.234 -11.055 1.00 51.00 241 TYR A N 1
ATOM 2009 C CA . TYR A 1 241 ? -9.494 3.339 -11.169 1.00 51.00 241 TYR A CA 1
ATOM 2010 C C . TYR A 1 241 ? -8.779 2.055 -10.689 1.00 51.00 241 TYR A C 1
ATOM 2012 O O . TYR A 1 241 ? -8.092 2.023 -9.674 1.00 51.00 241 TYR A O 1
ATOM 2020 N N . ASN A 1 242 ? -8.937 0.954 -11.419 1.00 56.06 242 ASN A N 1
ATOM 2021 C CA . ASN A 1 242 ? -8.523 -0.377 -11.017 1.00 56.06 242 ASN A CA 1
ATOM 2022 C C . ASN A 1 242 ? -7.140 -0.656 -11.604 1.00 56.06 242 ASN A C 1
ATOM 2024 O O . ASN A 1 242 ? -6.973 -1.413 -12.566 1.00 56.06 242 ASN A O 1
ATOM 2028 N N . SER A 1 243 ? -6.126 -0.015 -11.018 1.00 54.19 243 SER A N 1
ATOM 2029 C CA . SER A 1 243 ? -4.718 -0.316 -11.299 1.00 54.19 243 SER A CA 1
ATOM 2030 C C . SER A 1 243 ? -4.458 -1.821 -11.180 1.00 54.19 243 SER A C 1
ATOM 2032 O O . SER A 1 243 ? -3.742 -2.385 -12.005 1.00 54.19 243 SER A O 1
ATOM 2034 N N . THR A 1 244 ? -5.111 -2.508 -10.237 1.00 53.94 244 THR A N 1
ATOM 2035 C CA . THR A 1 244 ? -5.032 -3.955 -10.000 1.00 53.94 244 THR A CA 1
ATOM 2036 C C . THR A 1 244 ? -5.396 -4.779 -11.234 1.00 53.94 244 THR A C 1
ATOM 2038 O O . THR A 1 244 ? -4.705 -5.752 -11.536 1.00 53.94 244 THR A O 1
ATOM 2041 N N . PHE A 1 245 ? -6.432 -4.395 -11.986 1.00 59.78 245 PHE A N 1
ATOM 2042 C CA . PHE A 1 245 ? -6.794 -5.028 -13.257 1.00 59.78 245 PHE A CA 1
ATOM 2043 C C . PHE A 1 245 ? -5.679 -4.857 -14.291 1.00 59.78 245 PHE A C 1
ATOM 2045 O O . PHE A 1 245 ? -5.241 -5.842 -14.887 1.00 59.78 245 PHE A O 1
ATOM 2052 N N . PHE A 1 246 ? -5.149 -3.641 -14.451 1.00 58.81 246 PHE A N 1
ATOM 2053 C CA . PHE A 1 246 ? -4.043 -3.376 -15.377 1.00 58.81 246 PHE A CA 1
ATOM 2054 C C . PHE A 1 246 ? -2.762 -4.119 -14.978 1.00 58.81 246 PHE A C 1
ATOM 2056 O O . PHE A 1 246 ? -2.097 -4.706 -15.833 1.00 58.81 246 PHE A O 1
ATOM 2063 N N . HIS A 1 247 ? -2.448 -4.174 -13.682 1.00 56.53 247 HIS A N 1
ATOM 2064 C CA . HIS A 1 247 ? -1.341 -4.950 -13.129 1.00 56.53 247 HIS A CA 1
ATOM 2065 C C . HIS A 1 247 ? -1.516 -6.449 -13.395 1.00 56.53 247 HIS A C 1
ATOM 2067 O O . HIS A 1 247 ? -0.590 -7.093 -13.895 1.00 56.53 247 HIS A O 1
ATOM 2073 N N . LYS A 1 248 ? -2.700 -7.011 -13.111 1.00 59.09 248 LYS A N 1
ATOM 2074 C CA . LYS A 1 248 ? -3.029 -8.419 -13.385 1.00 59.09 248 LYS A CA 1
ATOM 2075 C C . LYS A 1 248 ? -2.928 -8.720 -14.877 1.00 59.09 248 LYS A C 1
ATOM 2077 O O . LYS A 1 248 ? -2.303 -9.708 -15.252 1.00 59.09 248 LYS A O 1
ATOM 2082 N N . HIS A 1 249 ? -3.458 -7.853 -15.732 1.00 58.44 249 HIS A N 1
ATOM 2083 C CA . HIS A 1 249 ? -3.418 -8.039 -17.177 1.00 58.44 249 HIS A CA 1
ATOM 2084 C C . HIS A 1 249 ? -1.985 -7.974 -17.730 1.00 58.44 249 HIS A C 1
ATOM 2086 O O . HIS A 1 249 ? -1.562 -8.867 -18.468 1.00 58.44 249 HIS A O 1
ATOM 2092 N N . ALA A 1 250 ? -1.193 -6.986 -17.300 1.00 57.72 250 ALA A N 1
ATOM 2093 C CA . ALA A 1 250 ? 0.226 -6.888 -17.639 1.00 57.72 250 ALA A CA 1
ATOM 2094 C C . ALA A 1 250 ? 1.016 -8.118 -17.155 1.00 57.72 250 ALA A C 1
ATOM 2096 O O . ALA A 1 250 ? 1.873 -8.628 -17.880 1.00 57.72 250 ALA A O 1
ATOM 2097 N N . ARG A 1 251 ? 0.695 -8.644 -15.965 1.00 61.97 251 ARG A N 1
ATOM 2098 C CA . ARG A 1 251 ? 1.300 -9.863 -15.410 1.00 61.97 251 ARG A CA 1
ATOM 2099 C C . ARG A 1 251 ? 0.924 -11.113 -16.206 1.00 61.97 251 ARG A C 1
ATOM 2101 O O . ARG A 1 251 ? 1.816 -11.890 -16.531 1.00 61.97 251 ARG A O 1
ATOM 2108 N N . VAL A 1 252 ? -0.349 -11.297 -16.564 1.00 60.03 252 VAL A N 1
ATOM 2109 C CA . VAL A 1 252 ? -0.818 -12.425 -17.394 1.00 60.03 252 VAL A CA 1
ATOM 2110 C C . VAL A 1 252 ? -0.163 -12.389 -18.769 1.00 60.03 252 VAL A C 1
ATOM 2112 O O . VAL A 1 252 ? 0.335 -13.410 -19.235 1.00 60.03 252 VAL A O 1
ATOM 2115 N N . ARG A 1 253 ? -0.088 -11.215 -19.401 1.00 63.50 253 ARG A N 1
ATOM 2116 C CA . ARG A 1 253 ? 0.635 -11.041 -20.667 1.00 63.50 253 ARG A CA 1
ATOM 2117 C C . ARG A 1 253 ? 2.119 -11.376 -20.515 1.00 63.50 253 ARG A C 1
ATOM 2119 O O . ARG A 1 253 ? 2.678 -12.068 -21.358 1.00 63.50 253 ARG A O 1
ATOM 2126 N N . GLY A 1 254 ? 2.743 -10.939 -19.422 1.00 57.03 254 GLY A N 1
ATOM 2127 C CA . GLY A 1 254 ? 4.117 -11.307 -19.084 1.00 57.03 254 GLY A CA 1
ATOM 2128 C C . GLY A 1 254 ? 4.311 -12.815 -18.897 1.00 57.03 254 GLY A C 1
ATOM 2129 O O . GLY A 1 254 ? 5.329 -13.343 -19.327 1.00 57.03 254 GLY A O 1
ATOM 2130 N N . HIS A 1 255 ? 3.336 -13.513 -18.306 1.00 57.41 255 HIS A N 1
ATOM 2131 C CA . HIS A 1 255 ? 3.361 -14.969 -18.157 1.00 57.41 255 HIS A CA 1
ATOM 2132 C C . HIS A 1 255 ? 3.187 -15.689 -19.499 1.00 57.41 255 HIS A C 1
ATOM 2134 O O . HIS A 1 255 ? 3.946 -16.604 -19.789 1.00 57.41 255 HIS A O 1
ATOM 2140 N N . LYS A 1 256 ? 2.229 -15.262 -20.334 1.00 54.62 256 LYS A N 1
ATOM 2141 C CA . LYS A 1 256 ? 1.992 -15.840 -21.669 1.00 54.62 256 LYS A CA 1
ATOM 2142 C C . LYS A 1 256 ? 3.188 -15.666 -22.607 1.00 54.62 256 LYS A C 1
ATOM 2144 O O . LYS A 1 256 ? 3.478 -16.556 -23.389 1.00 54.62 256 LYS A O 1
ATOM 2149 N N . ASN A 1 257 ? 3.894 -14.542 -22.501 1.00 58.03 257 ASN A N 1
ATOM 2150 C CA . ASN A 1 257 ? 5.074 -14.255 -23.320 1.00 58.03 257 ASN A CA 1
ATOM 2151 C C . ASN A 1 257 ? 6.365 -14.876 -22.764 1.00 58.03 257 ASN A C 1
ATOM 2153 O O . ASN A 1 257 ? 7.439 -14.656 -23.323 1.00 58.03 257 ASN A O 1
ATOM 2157 N N . ARG A 1 258 ? 6.299 -15.587 -21.633 1.00 60.62 258 ARG A N 1
ATOM 2158 C CA . ARG A 1 258 ? 7.464 -16.253 -21.063 1.00 60.62 258 ARG A CA 1
ATOM 2159 C C . ARG A 1 258 ? 7.686 -17.565 -21.805 1.00 60.62 258 ARG A C 1
ATOM 2161 O O . ARG A 1 258 ? 6.853 -18.459 -21.722 1.00 60.62 258 ARG A O 1
ATOM 2168 N N . VAL A 1 259 ? 8.836 -17.689 -22.459 1.00 67.12 259 VAL A N 1
ATOM 2169 C CA . VAL A 1 259 ? 9.314 -18.973 -22.982 1.00 67.12 259 VAL A CA 1
ATOM 2170 C C . VAL A 1 259 ? 9.650 -19.860 -21.783 1.00 67.12 259 VAL A C 1
ATOM 2172 O O . VAL A 1 259 ? 10.608 -19.587 -21.066 1.00 67.12 259 VAL A O 1
ATOM 2175 N N . SER A 1 260 ? 8.797 -20.847 -21.501 1.00 63.41 260 SER A N 1
ATOM 2176 C CA . SER A 1 260 ? 8.941 -21.777 -20.370 1.00 63.41 260 SER A CA 1
ATOM 2177 C C . SER A 1 260 ? 9.701 -23.049 -20.727 1.00 63.41 260 SER A C 1
ATOM 2179 O O . SER A 1 260 ? 10.219 -23.712 -19.836 1.00 63.41 260 SER A O 1
ATOM 2181 N N . ALA A 1 261 ? 9.737 -23.392 -22.012 1.00 71.06 261 ALA A N 1
ATOM 2182 C CA . ALA A 1 261 ? 10.499 -24.503 -22.543 1.00 71.06 261 ALA A CA 1
ATOM 2183 C C . ALA A 1 261 ? 10.877 -24.214 -24.001 1.00 71.06 261 ALA A C 1
ATOM 2185 O O . ALA A 1 261 ? 10.148 -23.504 -24.698 1.00 71.06 261 ALA A O 1
ATOM 2186 N N . LEU A 1 262 ? 12.002 -24.763 -24.443 1.00 78.56 262 LEU A N 1
ATOM 2187 C CA . LEU A 1 262 ? 12.465 -24.744 -25.827 1.00 78.56 262 LEU A CA 1
ATOM 2188 C C . LEU A 1 262 ? 12.717 -26.188 -26.264 1.00 78.56 262 LEU A C 1
ATOM 2190 O O . LEU A 1 262 ? 13.404 -26.917 -25.557 1.00 78.56 262 LEU A O 1
ATOM 2194 N N . ILE A 1 263 ? 12.177 -26.597 -27.409 1.00 80.88 263 ILE A N 1
ATOM 2195 C CA . ILE A 1 263 ? 12.495 -27.893 -28.021 1.00 80.88 263 ILE A CA 1
ATOM 2196 C C . ILE A 1 263 ? 13.590 -27.637 -29.056 1.00 80.88 263 ILE A C 1
ATOM 2198 O O . ILE A 1 263 ? 13.417 -26.772 -29.913 1.00 80.88 263 ILE A O 1
ATOM 2202 N N . THR A 1 264 ? 14.724 -28.323 -28.935 1.00 78.69 264 THR A N 1
ATOM 2203 C CA . THR A 1 264 ? 15.851 -28.193 -29.866 1.00 78.69 264 THR A CA 1
ATOM 2204 C C . THR A 1 264 ? 15.617 -29.009 -31.135 1.00 78.69 264 THR A C 1
ATOM 2206 O O . THR A 1 264 ? 14.793 -29.924 -31.155 1.00 78.69 264 THR A O 1
ATOM 2209 N N . ASP A 1 265 ? 16.402 -28.733 -32.176 1.00 76.94 265 ASP A N 1
ATOM 2210 C CA . ASP A 1 265 ? 16.338 -29.445 -33.462 1.00 76.94 265 ASP A CA 1
ATOM 2211 C C . ASP A 1 265 ? 16.617 -30.957 -33.333 1.00 76.94 265 ASP A C 1
ATOM 2213 O O . ASP A 1 265 ? 16.204 -31.747 -34.176 1.00 76.94 265 ASP A O 1
ATOM 2217 N N . TYR A 1 266 ? 17.263 -31.374 -32.237 1.00 78.06 266 TYR A N 1
ATOM 2218 C CA . TYR A 1 266 ? 17.538 -32.775 -31.896 1.00 78.06 266 TYR A CA 1
ATOM 2219 C C . TYR A 1 266 ? 16.446 -33.415 -31.015 1.00 78.06 266 TYR A C 1
ATOM 2221 O O . TYR A 1 266 ? 16.635 -34.513 -30.495 1.00 78.06 266 TYR A O 1
ATOM 2229 N N . GLY A 1 267 ? 15.317 -32.728 -30.800 1.00 75.94 267 GLY A N 1
ATOM 2230 C CA . GLY A 1 267 ? 14.174 -33.215 -30.021 1.00 75.94 267 GLY A CA 1
ATOM 2231 C C . GLY A 1 267 ? 14.308 -33.080 -28.498 1.00 75.94 267 GLY A C 1
ATOM 2232 O O . GLY A 1 267 ? 13.410 -33.502 -27.769 1.00 75.94 267 GLY A O 1
ATOM 2233 N N . ALA A 1 268 ? 15.388 -32.481 -27.985 1.00 78.44 268 ALA A N 1
ATOM 2234 C CA . ALA A 1 268 ? 15.575 -32.287 -26.547 1.00 78.44 268 ALA A CA 1
ATOM 2235 C C . ALA A 1 268 ? 14.758 -31.090 -26.036 1.00 78.44 268 ALA A C 1
ATOM 2237 O O . ALA A 1 268 ? 14.747 -30.029 -26.658 1.00 78.44 268 ALA A O 1
ATOM 2238 N N . THR A 1 269 ? 14.100 -31.232 -24.882 1.00 80.00 269 THR A N 1
ATOM 2239 C CA . THR A 1 269 ? 13.340 -30.138 -24.253 1.00 80.00 269 THR A CA 1
ATOM 2240 C C . THR A 1 269 ? 14.171 -29.469 -23.161 1.00 80.00 269 THR A C 1
ATOM 2242 O O . THR A 1 269 ? 14.475 -30.080 -22.140 1.00 80.00 269 THR A O 1
ATOM 2245 N N . LEU A 1 270 ? 14.509 -28.199 -23.360 1.00 75.62 270 LEU A N 1
ATOM 2246 C CA . LEU A 1 270 ? 15.188 -27.350 -22.387 1.00 75.62 270 LEU A CA 1
ATOM 2247 C C . LEU A 1 270 ? 14.151 -26.569 -21.584 1.00 75.62 270 LEU A C 1
ATOM 2249 O O . LEU A 1 270 ? 13.326 -25.867 -22.165 1.00 75.62 270 LEU A O 1
ATOM 2253 N N . THR A 1 271 ? 14.199 -26.657 -20.258 1.00 71.31 271 THR A N 1
ATOM 2254 C CA . THR A 1 271 ? 13.264 -25.958 -19.352 1.00 71.31 271 THR A CA 1
ATOM 2255 C C . THR A 1 271 ? 13.951 -24.949 -18.440 1.00 71.31 271 THR A C 1
ATOM 2257 O O . THR A 1 271 ? 13.286 -24.137 -17.797 1.00 71.31 271 THR A O 1
ATOM 2260 N N . ASP A 1 272 ? 15.279 -24.993 -18.348 1.00 74.69 272 ASP A N 1
ATOM 2261 C CA . ASP A 1 272 ? 16.042 -24.057 -17.539 1.00 74.69 272 ASP A CA 1
ATOM 2262 C C . ASP A 1 272 ? 16.413 -22.800 -18.350 1.00 74.69 272 ASP A C 1
ATOM 2264 O O . ASP A 1 272 ? 16.687 -22.840 -19.550 1.00 74.69 272 ASP A O 1
ATOM 2268 N N . GLN A 1 273 ? 16.399 -21.643 -17.687 1.00 68.38 273 GLN A N 1
ATOM 2269 C CA . GLN A 1 273 ? 16.558 -20.351 -18.360 1.00 68.38 273 GLN A CA 1
ATOM 2270 C C . GLN A 1 273 ? 17.967 -20.139 -18.941 1.00 68.38 273 GLN A C 1
ATOM 2272 O O . GLN 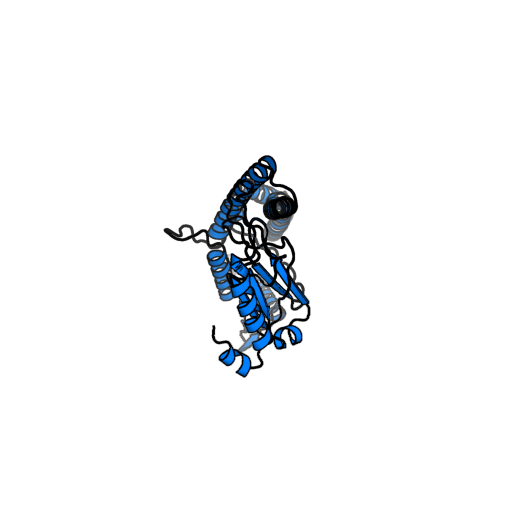A 1 273 ? 18.122 -19.331 -19.858 1.00 68.38 273 GLN A O 1
ATOM 2277 N N . ILE A 1 274 ? 18.977 -20.823 -18.394 1.00 75.62 274 ILE A N 1
ATOM 2278 C CA . ILE A 1 274 ? 20.379 -20.675 -18.795 1.00 75.62 274 ILE A CA 1
ATOM 2279 C C . ILE A 1 274 ? 20.589 -21.406 -20.119 1.00 75.62 274 ILE A C 1
ATOM 2281 O O . ILE A 1 274 ? 20.987 -20.776 -21.093 1.00 75.62 274 ILE A O 1
ATOM 2285 N N . SER A 1 275 ? 20.221 -22.683 -20.187 1.00 75.75 275 SER A N 1
ATOM 2286 C CA . SER A 1 275 ? 20.296 -23.514 -21.388 1.00 75.75 275 SER A CA 1
ATOM 2287 C C . SER A 1 275 ? 19.399 -22.989 -22.499 1.00 75.75 275 SER A C 1
ATOM 2289 O O . SER A 1 275 ? 19.829 -22.946 -23.646 1.00 75.75 275 SER A O 1
ATOM 2291 N N . ILE A 1 276 ? 18.185 -22.513 -22.182 1.00 77.06 276 ILE A N 1
ATOM 2292 C CA . ILE A 1 276 ? 17.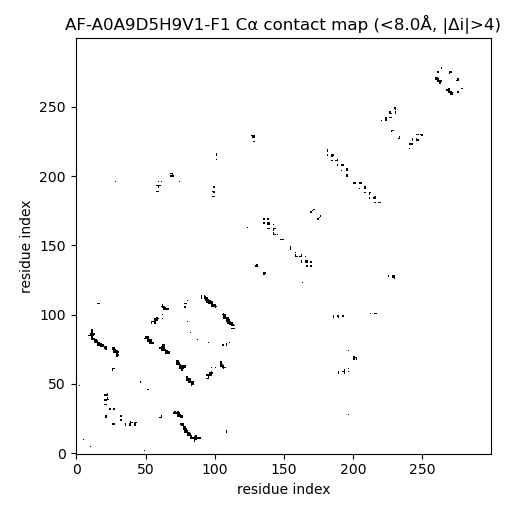335 -21.831 -23.173 1.00 77.06 276 ILE A CA 1
ATOM 2293 C C . ILE A 1 276 ? 18.064 -20.598 -23.731 1.00 77.06 276 ILE A C 1
ATOM 2295 O O . ILE A 1 276 ? 18.083 -20.384 -24.941 1.00 77.06 276 ILE A O 1
ATOM 2299 N N . GLY A 1 277 ? 18.676 -19.784 -22.862 1.00 81.81 277 GLY A N 1
ATOM 2300 C CA . GLY A 1 277 ? 19.443 -18.607 -23.274 1.00 81.81 277 GLY A CA 1
ATOM 2301 C C . GLY A 1 277 ? 20.648 -18.953 -24.152 1.00 81.81 277 GLY A C 1
ATOM 2302 O O . GLY A 1 277 ? 20.858 -18.298 -25.173 1.00 81.81 277 GLY A O 1
ATOM 2303 N N . GLN A 1 278 ? 21.393 -19.998 -23.787 1.00 83.56 278 GLN A N 1
ATOM 2304 C CA . GLN A 1 278 ? 22.543 -20.488 -24.542 1.00 83.56 278 GLN A CA 1
ATOM 2305 C C . GLN A 1 278 ? 22.117 -21.016 -25.915 1.00 83.56 278 GLN A C 1
ATOM 2307 O O . GLN A 1 278 ? 22.672 -20.586 -26.917 1.00 83.56 278 GLN A O 1
ATOM 2312 N N . ALA A 1 279 ? 21.060 -21.831 -25.982 1.00 84.38 279 ALA A N 1
ATOM 2313 C CA . ALA A 1 279 ? 20.534 -22.357 -27.239 1.00 84.38 279 ALA A CA 1
ATOM 2314 C C . ALA A 1 279 ? 20.119 -21.242 -28.216 1.00 84.38 279 ALA A C 1
ATOM 2316 O O . ALA A 1 279 ? 20.426 -21.317 -29.404 1.00 84.38 279 ALA A O 1
ATOM 2317 N N . PHE A 1 280 ? 19.480 -20.170 -27.727 1.00 82.12 280 PHE A N 1
ATOM 2318 C CA . PHE A 1 280 ? 19.202 -18.993 -28.559 1.00 82.12 280 PHE A CA 1
ATOM 2319 C C . PHE A 1 280 ? 20.485 -18.295 -29.026 1.00 82.12 280 PHE A C 1
ATOM 2321 O O . PHE A 1 280 ? 20.574 -17.902 -30.190 1.00 82.12 280 PHE A O 1
ATOM 2328 N N . SER A 1 281 ? 21.464 -18.120 -28.134 1.00 83.81 281 SER A N 1
ATOM 2329 C CA . SER A 1 281 ? 22.746 -17.494 -28.474 1.00 83.81 281 SER A CA 1
ATOM 2330 C C . SER A 1 281 ? 23.489 -18.287 -29.546 1.00 83.81 281 SER A C 1
ATOM 2332 O O . SER A 1 281 ? 23.949 -17.700 -30.524 1.00 83.81 281 SER A O 1
ATOM 2334 N N . ASP A 1 282 ? 23.561 -19.607 -29.397 1.00 84.12 282 ASP A N 1
ATOM 2335 C CA . ASP A 1 282 ? 24.234 -20.513 -30.324 1.00 84.12 282 ASP A CA 1
ATOM 2336 C C . ASP A 1 282 ? 23.523 -20.525 -31.679 1.00 84.12 282 ASP A C 1
ATOM 2338 O O . ASP A 1 282 ? 24.171 -20.360 -32.710 1.00 84.12 282 ASP A O 1
ATOM 2342 N N . PHE A 1 283 ? 22.187 -20.620 -31.688 1.00 83.56 283 PHE A N 1
ATOM 2343 C CA . PHE A 1 283 ? 21.387 -20.568 -32.912 1.00 83.56 283 PHE A CA 1
ATOM 2344 C C . PHE A 1 283 ? 21.659 -19.296 -33.720 1.00 83.56 283 PHE A C 1
ATOM 2346 O O . PHE A 1 283 ? 21.999 -19.376 -34.898 1.00 83.56 283 PHE A O 1
ATOM 2353 N N . TYR A 1 284 ? 21.550 -18.116 -33.098 1.00 79.69 284 TYR A N 1
ATOM 2354 C CA . TYR A 1 284 ? 21.782 -16.863 -33.816 1.00 79.69 284 TYR A CA 1
ATOM 2355 C C . TYR A 1 284 ? 23.257 -16.667 -34.166 1.00 79.69 284 TYR A C 1
ATOM 2357 O O . TYR A 1 284 ? 23.550 -16.179 -35.252 1.00 79.69 284 TYR A O 1
ATOM 2365 N N . THR A 1 285 ? 24.195 -17.072 -33.306 1.00 83.12 285 THR A N 1
ATOM 2366 C CA . THR A 1 285 ? 25.624 -17.019 -33.646 1.00 83.12 285 THR A CA 1
ATOM 2367 C C . THR A 1 285 ? 25.890 -17.855 -34.891 1.00 83.12 285 THR A C 1
ATOM 2369 O O . THR A 1 285 ? 26.493 -17.347 -35.829 1.00 83.12 285 THR A O 1
ATOM 2372 N N . ASN A 1 286 ? 25.360 -19.077 -34.962 1.00 82.31 286 ASN A N 1
ATOM 2373 C CA . ASN A 1 286 ? 25.484 -19.940 -36.134 1.00 82.31 286 ASN A CA 1
ATOM 2374 C C . ASN A 1 286 ? 24.791 -19.340 -37.361 1.00 82.31 286 ASN A C 1
ATOM 2376 O O . ASN A 1 286 ? 25.403 -19.284 -38.419 1.00 82.31 286 ASN A O 1
ATOM 2380 N N . LEU A 1 287 ? 23.571 -18.815 -37.226 1.00 80.69 287 LEU A N 1
ATOM 2381 C CA . LEU A 1 287 ? 22.845 -18.170 -38.324 1.00 80.69 287 LEU A CA 1
ATOM 2382 C C . LEU A 1 287 ? 23.626 -16.997 -38.941 1.00 80.69 287 LEU A C 1
ATOM 2384 O O . LEU A 1 287 ? 23.624 -16.824 -40.155 1.00 80.69 287 LEU A O 1
ATOM 2388 N N . TRP A 1 288 ? 24.288 -16.188 -38.109 1.00 73.31 288 TRP A N 1
ATOM 2389 C CA . TRP A 1 288 ? 25.003 -14.984 -38.547 1.00 73.31 288 TRP A CA 1
ATOM 2390 C C . TRP A 1 288 ? 26.485 -15.219 -38.878 1.00 73.31 288 TRP A C 1
ATOM 2392 O O . TRP A 1 288 ? 27.121 -14.331 -39.444 1.00 73.31 288 TRP A O 1
ATOM 2402 N N . THR A 1 289 ? 27.045 -16.385 -38.534 1.00 76.56 289 THR A N 1
ATOM 2403 C CA . THR A 1 289 ? 28.433 -16.774 -38.854 1.00 76.56 289 THR A CA 1
ATOM 2404 C C . THR A 1 289 ? 28.526 -17.846 -39.938 1.00 76.56 289 THR A C 1
ATOM 2406 O O . THR A 1 289 ? 29.567 -17.950 -40.586 1.00 76.56 289 THR A O 1
ATOM 2409 N N . GLN A 1 290 ? 27.451 -18.600 -40.201 1.00 60.94 290 GLN A N 1
ATOM 2410 C CA . GLN A 1 290 ? 27.346 -19.430 -41.396 1.00 60.94 290 GLN A CA 1
ATOM 2411 C C . GLN A 1 290 ? 27.303 -18.515 -42.620 1.00 60.94 290 GLN A C 1
ATOM 2413 O O . GLN A 1 290 ? 26.435 -17.663 -42.793 1.00 60.94 290 GLN A O 1
ATOM 2418 N N . SER A 1 291 ? 28.323 -18.661 -43.451 1.00 50.94 291 SER A N 1
ATOM 2419 C CA . SER A 1 291 ? 28.643 -17.796 -44.571 1.00 50.94 291 SER A CA 1
ATOM 2420 C C . SER A 1 291 ? 27.495 -17.636 -45.578 1.00 50.94 291 SER A C 1
ATOM 2422 O O . SER A 1 291 ? 27.338 -18.461 -46.476 1.00 50.94 291 SER A O 1
ATOM 2424 N N . VAL A 1 292 ? 26.847 -16.470 -45.591 1.00 52.03 292 VAL A N 1
ATOM 2425 C CA . VAL A 1 292 ? 26.324 -15.858 -46.835 1.00 52.03 292 VAL A CA 1
ATOM 2426 C C . VAL A 1 292 ? 27.492 -15.222 -47.615 1.00 52.03 292 VAL A C 1
ATOM 2428 O O . VAL A 1 292 ? 27.419 -14.100 -48.099 1.00 52.03 292 VAL A O 1
ATOM 2431 N N . ILE A 1 293 ? 28.631 -15.920 -47.690 1.00 52.16 293 ILE A N 1
ATOM 2432 C CA . ILE A 1 293 ? 29.827 -15.483 -48.431 1.00 52.16 293 ILE A CA 1
ATOM 2433 C C . ILE A 1 293 ? 30.079 -16.383 -49.654 1.00 52.16 293 ILE A C 1
ATOM 2435 O O . ILE A 1 293 ? 30.786 -15.978 -50.567 1.00 52.16 293 ILE A O 1
ATOM 2439 N N . SER A 1 294 ? 29.428 -17.545 -49.778 1.00 46.22 294 SER A N 1
ATOM 2440 C CA . SER A 1 294 ? 29.663 -18.463 -50.906 1.00 46.22 294 SER A CA 1
ATOM 2441 C C . SER A 1 294 ? 28.670 -18.365 -52.076 1.00 46.22 294 SER A C 1
ATOM 2443 O O . SER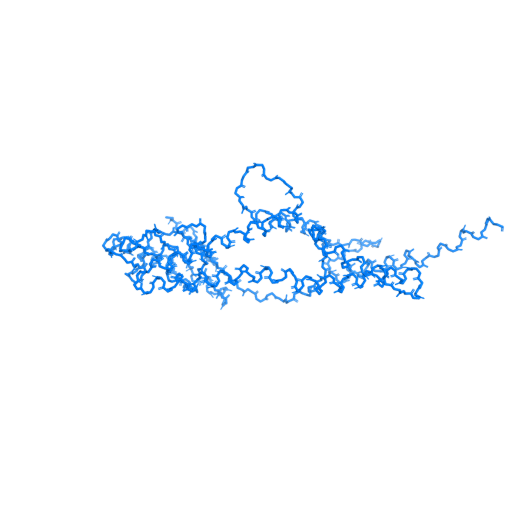 A 1 294 ? 28.924 -18.977 -53.107 1.00 46.22 294 SER A O 1
ATOM 2445 N N . GLN A 1 295 ? 27.576 -17.594 -51.986 1.00 46.00 295 GLN A N 1
ATOM 2446 C CA . GLN A 1 295 ? 26.577 -17.513 -53.076 1.00 46.00 295 GLN A CA 1
ATOM 2447 C C . GLN A 1 295 ? 26.522 -16.180 -53.842 1.00 46.00 295 GLN A C 1
ATOM 2449 O O . GLN A 1 295 ? 25.875 -16.125 -54.882 1.00 46.00 295 GLN A O 1
ATOM 2454 N N . LEU A 1 296 ? 27.232 -15.132 -53.406 1.00 43.28 296 LEU A N 1
ATOM 2455 C CA . LEU A 1 296 ? 27.277 -13.845 -54.128 1.00 43.28 296 LEU A CA 1
ATOM 2456 C C . LEU A 1 296 ? 28.574 -13.601 -54.919 1.00 43.28 296 LEU A C 1
ATOM 2458 O O . LEU A 1 296 ? 28.636 -12.628 -55.659 1.00 43.28 296 LEU A O 1
ATOM 2462 N N . MET A 1 297 ? 29.581 -14.479 -54.823 1.00 44.38 297 MET A N 1
ATOM 2463 C CA . MET A 1 297 ? 30.821 -14.368 -55.617 1.00 44.38 297 MET A CA 1
ATOM 2464 C C . MET A 1 297 ? 30.844 -15.223 -56.898 1.00 44.38 297 MET A C 1
ATOM 2466 O O . MET A 1 297 ? 31.844 -15.216 -57.600 1.00 44.38 297 MET A O 1
ATOM 2470 N N . ASN A 1 298 ? 29.755 -15.925 -57.238 1.00 43.47 298 ASN A N 1
ATOM 2471 C CA . ASN A 1 298 ? 29.671 -16.745 -58.461 1.00 43.47 298 ASN A CA 1
ATOM 2472 C C . ASN A 1 298 ? 28.788 -16.127 -59.569 1.00 43.47 298 ASN A C 1
ATOM 2474 O O . ASN A 1 298 ? 28.359 -16.840 -60.472 1.00 43.47 298 ASN A O 1
ATOM 2478 N N . LEU A 1 299 ? 28.499 -14.819 -59.512 1.00 42.94 299 LEU A N 1
ATOM 2479 C CA . LEU A 1 299 ? 27.748 -14.093 -60.554 1.00 42.94 299 LEU A CA 1
ATOM 2480 C C . LEU A 1 299 ? 28.361 -12.721 -60.909 1.00 42.94 299 LEU A C 1
ATOM 2482 O O . LEU A 1 299 ? 27.634 -11.751 -61.124 1.00 42.94 299 LEU A O 1
ATOM 2486 N N . SER A 1 300 ? 29.689 -12.634 -61.012 1.00 39.97 300 SER A N 1
ATOM 2487 C CA . SER A 1 300 ? 30.365 -11.525 -61.708 1.00 39.97 300 SER A CA 1
ATOM 2488 C C . SER A 1 300 ? 31.583 -12.013 -62.468 1.00 39.97 300 SER A C 1
ATOM 2490 O O . SER A 1 300 ? 32.442 -12.624 -61.791 1.00 39.97 300 SER A O 1
#

Solvent-accessible surface area (backbone atoms only — not comparable to full-atom values): 17541 Å² total; per-residue (Å²): 132,87,57,71,73,58,68,73,62,80,59,60,47,72,52,75,47,76,66,84,41,36,80,54,68,86,38,47,43,58,83,75,60,75,86,43,52,68,51,14,51,56,48,49,50,54,34,60,78,65,56,44,40,74,67,68,72,40,72,54,83,52,26,32,39,76,81,47,67,66,83,71,27,36,38,27,26,29,54,53,46,34,28,38,66,50,29,56,77,74,48,86,42,67,52,32,33,48,41,59,56,68,90,49,55,48,34,53,78,47,76,46,73,60,74,91,68,78,84,72,84,82,73,92,74,90,59,78,56,46,72,77,37,70,66,47,54,53,41,44,50,58,27,67,72,52,89,72,92,56,55,74,70,55,38,50,54,50,27,52,57,40,26,52,53,44,48,53,51,46,39,61,69,67,50,42,54,56,58,50,47,50,54,50,48,46,51,54,45,40,52,51,52,41,46,58,74,72,48,80,77,48,73,67,59,56,52,50,49,52,53,49,38,54,51,46,52,52,50,50,52,54,51,41,53,52,41,28,52,65,46,71,50,93,69,76,92,76,73,77,96,51,52,65,57,33,51,50,51,42,48,51,51,53,55,72,70,48,84,65,62,44,73,46,99,85,71,49,75,38,64,52,74,64,61,42,49,47,52,53,49,51,52,52,49,47,65,75,62,53,71,89,65,77,76,75,70,80,80,122

InterPro domains:
  IPR005135 Endonuclease/exonuclease/phosphatase [PF03372] (9-106)
  IPR036691 Endonuclease/exonuclease/phosphatase superfamily [G3DSA:3.60.10.10] (2-112)
  IPR036691 Endonuclease/exonuclease/phosphatase superfamily [SSF56219] (10-111)

pLDDT: mean 78.58, std 13.83, range [39.44, 96.75]

Sequence (300 aa):
MDLQIFSSFELPWVILGDFNAILNCEEHRGGTFDNYRAKSKLFNEFINENQLFDLGFLGTPYTWCNNQLGLARRWARLDRVLANNEWFSKFNTYYNKHLPRTASDHSPLLLSAVHFSQHKHKVFRFDNYWFEYNTCHKHVGRAWTSRTSASPMQAVSHFIAKTKTYLCKWKSKDLTPFEENITKVEEEILQLEALESTLEYSDLTSIELRGLYNKHNSLLKQNTLKWAQRAKLLRIKHGDYNSTFFHKHARVRGHKNRVSALITDYGATLTDQISIGQAFSDFYTNLWTQSVISQLMNLS

Secondary structure (DSSP, 8-state):
---HHHHTTT---EEEEE-S--SSGGGEESS-THHHHHHHHHHHHHHHHTT-EE---BS-S-SEE----GGG--EE--EEEEE-HHHHHH-SSEEEEEPP-SSSSBPPEEEEE--------------GGGGGSHHHHHHHHHHHTS---S-HHHHHHHHHHHHHHHHHHHIIIIIHHHHHHHHHHHHHHHHHHHHHHHSPP-HHHHHHHHHHHHHHHHHHHHHHHHHHHHTT----SS----HHHHHHHHHHHHHHTS---EE-TTS-EE-SHHHHHHHHHHHHHHHHHS-TTSSSSS--